Protein 4AE7 (pdb70)

Structure (mmCIF, N/CA/C/O backbone):
data_4AE7
#
_entry.id   4AE7
#
_cell.length_a   45.389
_cell.length_b   88.634
_cell.length_c   105.323
_cell.angle_alpha   90.00
_cell.angle_beta   90.00
_cell.angle_gamma   90.00
#
_symmetry.space_group_name_H-M   'C 2 2 21'
#
loop_
_entity.id
_entity.type
_entity.pdbx_description
1 polymer 'THIOESTERASE SUPERFAMILY MEMBER 5'
2 water water
#
loop_
_atom_site.group_PDB
_atom_site.id
_atom_site.type_symbol
_atom_site.label_atom_id
_atom_site.label_alt_id
_atom_site.label_comp_id
_atom_site.label_asym_id
_atom_site.label_entity_id
_atom_site.label_seq_id
_atom_site.pdbx_PDB_ins_code
_atom_site.Cartn_x
_atom_site.Cartn_y
_atom_site.Cartn_z
_atom_site.occupancy
_atom_site.B_iso_or_equiv
_atom_site.auth_seq_id
_atom_site.auth_comp_id
_atom_site.auth_asym_id
_atom_site.auth_atom_id
_atom_site.pdbx_PDB_model_num
ATOM 1 N N . LEU A 1 25 ? -19.914 -7.260 17.949 1.00 43.51 52 LEU A N 1
ATOM 2 C CA . LEU A 1 25 ? -21.158 -7.958 17.650 1.00 42.81 52 LEU A CA 1
ATOM 3 C C . LEU A 1 25 ? -20.950 -8.978 16.533 1.00 38.46 52 LEU A C 1
ATOM 4 O O . LEU A 1 25 ? -20.427 -10.066 16.771 1.00 40.34 52 LEU A O 1
ATOM 9 N N . LYS A 1 26 ? -21.357 -8.631 15.317 1.00 32.99 53 LYS A N 1
ATOM 10 C CA . LYS A 1 26 ? -21.206 -9.551 14.194 1.00 30.02 53 LYS A CA 1
ATOM 11 C C . LYS A 1 26 ? -19.738 -9.762 13.850 1.00 25.15 53 LYS A C 1
ATOM 12 O O . LYS A 1 26 ? -18.981 -8.802 13.680 1.00 25.15 53 LYS A O 1
ATOM 18 N N . ASP A 1 27 ? -19.343 -11.027 13.754 1.00 23.12 54 ASP A N 1
ATOM 19 C CA . ASP A 1 27 ? -18.002 -11.386 13.324 1.00 21.31 54 ASP A CA 1
ATOM 20 C C . ASP A 1 27 ? -18.052 -11.638 11.827 1.00 19.19 54 ASP A C 1
ATOM 21 O O . ASP A 1 27 ? -18.620 -12.637 11.374 1.00 20.88 54 ASP A O 1
ATOM 26 N N . TYR A 1 28 ? -17.473 -10.729 11.053 1.00 18.29 55 TYR A N 1
ATOM 27 C CA . TYR A 1 28 ? -17.487 -10.865 9.600 1.00 17.51 55 TYR A CA 1
ATOM 28 C C . TYR A 1 28 ? -16.481 -11.884 9.091 1.00 15.76 55 TYR A C 1
ATOM 29 O O . TYR A 1 28 ? -16.512 -12.251 7.913 1.00 17.62 55 TYR A O 1
ATOM 38 N N . ALA A 1 29 ? -15.580 -12.324 9.965 1.00 15.87 56 ALA A N 1
ATOM 39 C CA . ALA A 1 29 ? -14.555 -13.292 9.580 1.00 15.09 56 ALA A CA 1
ATOM 40 C C . ALA A 1 29 ? -15.050 -14.713 9.818 1.00 16.57 56 ALA A C 1
ATOM 41 O O . ALA A 1 29 ? -14.396 -15.510 10.491 1.00 18.26 56 ALA A O 1
ATOM 43 N N . LEU A 1 30 ? -16.232 -14.995 9.281 1.00 16.49 57 LEU A N 1
ATOM 44 C CA . LEU A 1 30 ? -16.852 -16.315 9.333 1.00 17.12 57 LEU A CA 1
ATOM 45 C C . LEU A 1 30 ? -17.369 -16.607 7.941 1.00 16.88 57 LEU A C 1
ATOM 46 O O . LEU A 1 30 ? -17.656 -15.683 7.182 1.00 17.40 57 LEU A O 1
ATOM 51 N N . PRO A 1 31 ? -17.498 -17.892 7.592 1.00 17.59 58 PRO A N 1
ATOM 52 C CA . PRO A 1 31 ? -17.919 -18.210 6.228 1.00 17.74 58 PRO A CA 1
ATOM 53 C C . PRO A 1 31 ? -19.265 -17.607 5.884 1.00 17.64 58 PRO A C 1
ATOM 54 O O . PRO A 1 31 ? -20.117 -17.425 6.754 1.00 18.07 58 PRO A O 1
ATOM 58 N N . ASN A 1 32 ? -19.438 -17.289 4.607 1.00 16.15 59 ASN A N 1
ATOM 59 C CA . ASN A 1 32 ? -20.747 -17.007 4.058 1.00 17.12 59 ASN A CA 1
ATOM 60 C C . ASN A 1 32 ? -20.797 -17.602 2.660 1.00 16.46 59 ASN A C 1
ATOM 61 O O . ASN A 1 32 ? -19.804 -18.173 2.196 1.00 16.65 59 ASN A O 1
ATOM 66 N N . ALA A 1 33 ? -21.943 -17.488 2.000 1.00 18.26 60 ALA A N 1
ATOM 67 C CA . ALA A 1 33 ? -22.154 -18.144 0.709 1.00 18.51 60 ALA A CA 1
ATOM 68 C C . ALA A 1 33 ? -21.178 -17.686 -0.376 1.00 18.67 60 ALA A C 1
ATOM 69 O O . ALA A 1 33 ? -21.019 -18.361 -1.393 1.00 21.74 60 ALA A O 1
ATOM 71 N N . SER A 1 34 ? -20.527 -16.543 -0.174 1.00 17.42 61 SER A N 1
ATOM 72 C CA . SER A 1 34 ? -19.662 -16.009 -1.221 1.00 17.30 61 SER A CA 1
ATOM 73 C C . SER A 1 34 ? -18.278 -16.646 -1.261 1.00 17.41 61 SER A C 1
ATOM 74 O O . SER A 1 34 ?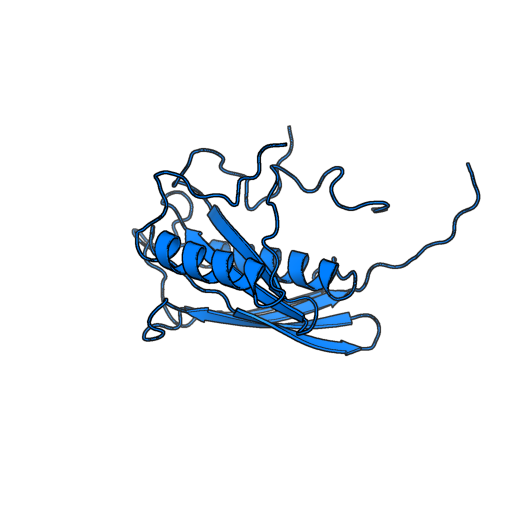 -17.572 -16.508 -2.254 1.00 18.35 61 SER A O 1
ATOM 77 N N . TRP A 1 35 ? -17.875 -17.326 -0.188 1.00 16.89 62 TRP A N 1
ATOM 78 C CA . TRP A 1 35 ? -16.520 -17.859 -0.131 1.00 17.27 62 TRP A CA 1
ATOM 79 C C . TRP A 1 35 ? -16.324 -18.969 -1.162 1.00 17.75 62 TRP A C 1
ATOM 80 O O . TRP A 1 35 ? -17.140 -19.891 -1.244 1.00 18.22 62 TRP A O 1
ATOM 91 N N . CYS A 1 36 ? -15.249 -18.876 -1.943 1.00 18.20 63 CYS A N 1
ATOM 92 C CA . CYS A 1 36 ? -14.916 -19.916 -2.920 1.00 20.07 63 CYS A CA 1
ATOM 93 C C . CYS A 1 36 ? -14.531 -21.222 -2.230 1.00 20.35 63 CYS A C 1
ATOM 94 O O . CYS A 1 36 ? -14.242 -21.239 -1.042 1.00 19.90 63 CYS A O 1
ATOM 97 N N A SER A 1 37 ? -14.532 -22.310 -2.992 0.50 21.82 64 SER A N 1
ATOM 98 N N B SER A 1 37 ? -14.528 -22.319 -2.981 0.50 20.99 64 SER A N 1
ATOM 99 C CA A SER A 1 37 ? -14.247 -23.631 -2.444 0.50 23.82 64 SER A CA 1
ATOM 100 C CA B SER A 1 37 ? -14.259 -23.628 -2.394 0.50 22.20 64 SER A CA 1
ATOM 101 C C A SER A 1 37 ? -12.893 -23.692 -1.746 0.50 23.62 64 SER A C 1
ATOM 102 C C B SER A 1 37 ? -12.877 -23.726 -1.751 0.50 22.61 64 SER A C 1
ATOM 103 O O A SER A 1 37 ? -12.773 -24.246 -0.655 0.50 24.91 64 SER A O 1
ATOM 104 O O B SER A 1 37 ? -12.720 -24.345 -0.700 0.50 23.53 64 SER A O 1
ATOM 109 N N . ASP A 1 38 ? -11.871 -23.126 -2.377 1.00 22.59 65 ASP A N 1
ATOM 110 C CA . ASP A 1 38 ? -10.531 -23.168 -1.806 1.00 25.33 65 ASP A CA 1
ATOM 111 C C . ASP A 1 38 ? -10.463 -22.401 -0.490 1.00 22.94 65 ASP A C 1
ATOM 112 O O . ASP A 1 38 ? -9.824 -22.844 0.463 1.00 22.42 65 ASP A O 1
ATOM 117 N N . MET A 1 39 ? -11.127 -21.253 -0.432 1.00 20.26 66 MET A N 1
ATOM 118 C CA . MET A 1 39 ? -11.136 -20.488 0.802 1.00 18.51 66 MET A CA 1
ATOM 119 C C . MET A 1 39 ? -11.808 -21.266 1.930 1.00 19.03 66 MET A C 1
ATOM 120 O O . MET A 1 39 ? -11.314 -21.291 3.059 1.00 19.00 66 MET A O 1
ATOM 125 N N . LEU A 1 40 ? -12.937 -21.897 1.630 1.00 19.34 67 LEU A N 1
ATOM 126 C CA . LEU A 1 40 ? -13.631 -22.673 2.652 1.00 20.33 67 LEU A CA 1
ATOM 127 C C . LEU A 1 40 ? -12.768 -23.837 3.120 1.00 22.11 67 LEU A C 1
ATOM 128 O O . LEU A 1 40 ? -12.696 -24.126 4.310 1.00 23.84 67 LEU A O 1
ATOM 133 N N . SER A 1 41 ? -12.116 -24.506 2.174 1.00 23.09 68 SER A N 1
ATOM 134 C CA . SER A 1 41 ? -11.299 -25.661 2.507 1.00 24.21 68 SER A CA 1
ATOM 135 C C . SER A 1 41 ? -10.149 -25.251 3.420 1.00 24.38 68 SER A C 1
ATOM 136 O O . SER A 1 41 ? -9.884 -25.887 4.440 1.00 25.76 68 SER A O 1
ATOM 139 N N . LEU A 1 42 ? -9.470 -24.169 3.066 1.00 22.65 69 LEU A N 1
ATOM 140 C CA . LEU A 1 42 ? -8.335 -23.741 3.863 1.00 23.93 69 LEU A CA 1
ATOM 141 C C . LEU A 1 42 ? -8.786 -23.212 5.222 1.00 22.40 69 LEU A C 1
ATOM 142 O O . LEU A 1 42 ? -8.103 -23.414 6.230 1.00 24.82 69 LEU A O 1
ATOM 147 N N . TYR A 1 43 ? -9.939 -22.549 5.251 1.00 21.54 70 TYR A N 1
ATOM 148 C CA . TYR A 1 43 ? -10.534 -22.114 6.511 1.00 19.83 70 TYR A CA 1
ATOM 149 C C . TYR A 1 43 ? -10.732 -23.285 7.471 1.00 22.11 70 TYR A C 1
ATOM 150 O O . TYR A 1 43 ? -10.392 -23.201 8.651 1.00 24.23 70 TYR A O 1
ATOM 159 N N . GLN A 1 44 ? -11.302 -24.372 6.963 1.00 22.67 71 GLN A N 1
ATOM 160 C CA . GLN A 1 44 ? -11.535 -25.556 7.787 1.00 24.58 71 GLN A CA 1
ATOM 161 C C . GLN A 1 44 ? -10.217 -26.114 8.318 1.00 24.00 71 GLN A C 1
ATOM 162 O O . GLN A 1 44 ? -10.138 -26.571 9.464 1.00 25.63 71 GLN A O 1
ATOM 168 N N . GLU A 1 45 ? -9.181 -26.077 7.485 1.00 23.58 72 GLU A N 1
ATOM 169 C CA . GLU A 1 45 ? -7.871 -26.567 7.894 1.00 25.87 72 GLU A CA 1
ATOM 170 C C . GLU A 1 45 ? -7.327 -25.723 9.041 1.00 25.47 72 GLU A C 1
ATOM 171 O O . GLU A 1 45 ? -6.779 -26.251 10.008 1.00 26.43 72 GLU A O 1
ATOM 177 N N . PHE A 1 46 ? -7.483 -24.407 8.940 1.00 23.42 73 PHE A N 1
ATOM 178 C CA . PHE A 1 46 ? -7.023 -23.540 10.019 1.00 23.32 73 PHE A CA 1
ATOM 179 C C . PHE A 1 46 ? -7.888 -23.629 11.275 1.00 24.28 73 PHE A C 1
ATOM 180 O O . PHE A 1 46 ? -7.377 -23.516 12.388 1.00 24.77 73 PHE A O 1
ATOM 188 N N . LEU A 1 47 ? -9.186 -23.856 11.105 1.00 24.69 74 LEU A N 1
ATOM 189 C CA . LEU A 1 47 ? -10.046 -24.088 12.261 1.00 27.57 74 LEU A CA 1
ATOM 190 C C . LEU A 1 47 ? -9.513 -25.262 13.066 1.00 29.35 74 LEU A C 1
ATOM 191 O O . LEU A 1 47 ? -9.472 -25.219 14.298 1.00 29.09 74 LEU A O 1
ATOM 196 N N . GLU A 1 48 ? -9.114 -26.316 12.362 1.00 30.03 75 GLU A N 1
ATOM 197 C CA . GLU A 1 48 ? -8.561 -27.500 13.014 1.00 32.49 75 GLU A CA 1
ATOM 198 C C . GLU A 1 48 ? -7.281 -27.150 13.760 1.00 31.49 75 GLU A C 1
ATOM 199 O O . GLU A 1 48 ? -7.021 -27.672 14.847 1.00 31.74 75 GLU A O 1
ATOM 205 N N . LYS A 1 49 ? -6.486 -26.260 13.174 1.00 30.55 76 LYS A N 1
ATOM 206 C CA . LYS A 1 49 ? -5.246 -25.819 13.799 1.00 30.81 76 LYS A CA 1
ATOM 207 C C . LYS A 1 49 ? -5.510 -25.060 15.091 1.00 31.90 76 LYS A C 1
ATOM 208 O O . LYS A 1 49 ? -4.658 -25.021 15.978 1.00 33.48 76 LYS A O 1
ATOM 214 N N . THR A 1 50 ? -6.679 -24.434 15.193 1.00 31.54 77 THR A N 1
ATOM 215 C CA . THR A 1 50 ? -7.025 -23.731 16.425 1.00 32.26 77 THR A CA 1
ATOM 216 C C . THR A 1 50 ? -7.371 -24.722 17.527 1.00 35.47 77 THR A C 1
ATOM 217 O O . THR A 1 50 ? -7.373 -24.369 18.704 1.00 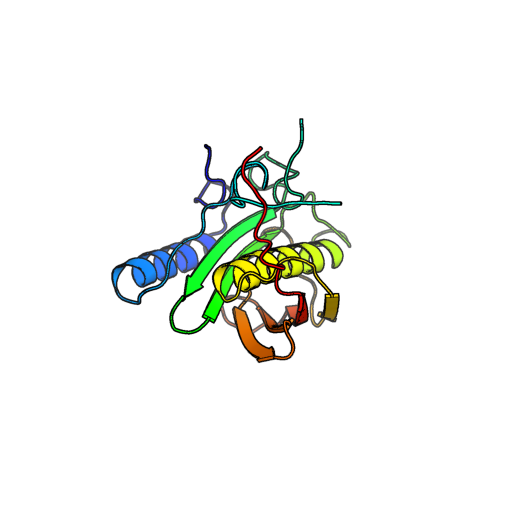35.89 77 THR A O 1
ATOM 221 N N . LYS A 1 51 ? -7.661 -25.961 17.135 1.00 37.00 78 LYS A N 1
ATOM 222 C CA . LYS A 1 51 ? -7.996 -27.012 18.092 1.00 41.26 78 LYS A CA 1
ATOM 223 C C . LYS A 1 51 ? -6.756 -27.670 18.677 1.00 43.42 78 LYS A C 1
ATOM 224 O O . LYS A 1 51 ? -6.721 -27.984 19.865 1.00 45.60 78 LYS A O 1
ATOM 230 N N . SER A 1 52 ? -5.739 -27.892 17.850 1.00 43.46 79 SER A N 1
ATOM 231 C CA . SER A 1 52 ? -4.618 -28.726 18.278 1.00 45.24 79 SER A CA 1
ATOM 232 C C . SER A 1 52 ? -3.224 -28.147 18.035 1.00 45.08 79 SER A C 1
ATOM 233 O O . SER A 1 52 ? -2.226 -28.839 18.238 1.00 45.95 79 SER A O 1
ATOM 236 N N . SER A 1 53 ? -3.147 -26.888 17.616 1.00 43.23 80 SER A N 1
ATOM 237 C CA . SER A 1 53 ? -1.859 -26.305 17.245 1.00 43.45 80 SER A CA 1
ATOM 238 C C . SER A 1 53 ? -1.624 -24.888 17.777 1.00 42.05 80 SER A C 1
ATOM 239 O O . SER A 1 53 ? -0.644 -24.242 17.409 1.00 42.59 80 SER A O 1
ATOM 242 N N . GLY A 1 54 ? -2.515 -24.409 18.639 1.00 39.60 81 GLY A N 1
ATOM 243 C CA . GLY A 1 54 ? -2.300 -23.140 19.313 1.00 36.84 81 GLY A CA 1
ATOM 244 C C . GLY A 1 54 ? -2.699 -21.914 18.511 1.00 34.02 81 GLY A C 1
ATOM 245 O O . GLY A 1 54 ? -2.594 -20.786 18.990 1.00 34.73 81 GLY A O 1
ATOM 246 N N . TRP A 1 55 ? -3.153 -22.128 17.284 1.00 30.37 82 TRP A N 1
ATOM 247 C CA . TRP A 1 55 ? -3.617 -21.018 16.465 1.00 26.98 82 TRP A CA 1
ATOM 248 C C . TRP A 1 55 ? -4.921 -20.468 17.025 1.00 25.09 82 TRP A C 1
ATOM 249 O O . TRP A 1 55 ? -5.665 -21.181 17.7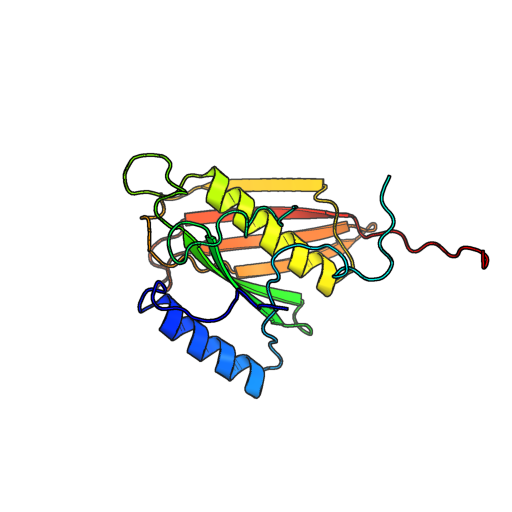06 1.00 26.86 82 TRP A O 1
ATOM 260 N N . ILE A 1 56 ? -5.194 -19.198 16.747 1.00 22.71 83 ILE A N 1
ATOM 261 C CA . ILE A 1 56 ? -6.473 -18.601 17.103 1.00 22.36 83 ILE A CA 1
ATOM 262 C C . ILE A 1 56 ? -7.066 -17.866 15.910 1.00 20.94 83 ILE A C 1
ATOM 263 O O . ILE A 1 56 ? -6.339 -17.250 15.129 1.00 22.17 83 ILE A O 1
ATOM 268 N N . LYS A 1 57 ? -8.383 -17.943 15.765 1.00 19.46 84 LYS A N 1
ATOM 269 C CA . LYS A 1 57 ? -9.072 -17.174 14.731 1.00 18.53 84 LYS A CA 1
ATOM 270 C C . LYS A 1 57 ? -9.396 -15.795 15.275 1.00 20.04 84 LYS A C 1
ATOM 271 O O . LYS A 1 57 ? -9.991 -15.665 16.342 1.00 22.85 84 LYS A O 1
ATOM 277 N N . LEU A 1 58 ? -9.003 -14.755 14.551 1.00 18.28 85 LEU A N 1
ATOM 278 C CA . LEU A 1 58 ? -9.348 -13.417 14.986 1.00 17.34 85 LEU A CA 1
ATOM 279 C C . LEU A 1 58 ? -10.761 -13.097 14.549 1.00 16.95 85 LEU A C 1
ATOM 280 O O . LEU A 1 58 ? -11.159 -13.431 13.437 1.00 17.46 85 LEU A O 1
ATOM 285 N N . PRO A 1 59 ? -11.523 -12.420 15.414 1.00 19.13 86 PRO A N 1
ATOM 286 C CA . PRO A 1 59 ? -12.815 -11.891 14.979 1.00 20.46 86 PRO A CA 1
ATOM 287 C C . PRO A 1 59 ? -12.573 -10.679 14.097 1.00 19.83 86 PRO A C 1
ATOM 288 O O . PRO A 1 59 ? -11.507 -10.067 14.169 1.00 21.54 86 PRO A O 1
ATOM 292 N N . SER A 1 60 ? -13.542 -10.343 13.259 1.00 17.65 87 SER A N 1
ATOM 293 C CA . SER A 1 60 ? -13.448 -9.119 12.481 1.00 17.18 87 SER A CA 1
ATOM 294 C C . SER A 1 60 ? -14.752 -8.361 12.617 1.00 18.36 87 SER A C 1
ATOM 295 O O . SER A 1 60 ? -15.766 -8.738 12.032 1.00 19.19 87 SER A O 1
ATOM 298 N N . PHE A 1 61 ? -14.727 -7.293 13.408 1.00 20.02 88 PHE A N 1
ATOM 299 C CA . PHE A 1 61 ? -15.930 -6.515 13.646 1.00 20.91 88 PHE A CA 1
ATOM 300 C C . PHE A 1 61 ? -16.058 -5.359 12.657 1.00 19.88 88 PHE A C 1
ATOM 301 O O . PHE A 1 61 ? -15.126 -5.067 11.897 1.00 19.58 88 PHE A O 1
ATOM 309 N N . LYS A 1 62 ? -17.218 -4.716 12.656 1.00 21.02 89 LYS A N 1
ATOM 310 C CA . LYS A 1 62 ? -17.502 -3.672 11.675 1.00 22.93 89 LYS A CA 1
ATOM 311 C C . LYS A 1 62 ? -16.579 -2.467 11.807 1.00 22.63 89 LYS A C 1
ATOM 312 O O . LYS A 1 62 ? -16.417 -1.714 10.854 1.00 21.06 89 LYS A O 1
ATOM 318 N N . SER A 1 63 ? -15.982 -2.279 12.982 1.00 23.46 90 SER A N 1
ATOM 319 C CA . SER A 1 63 ? -14.965 -1.236 13.142 1.00 26.43 90 SER A CA 1
ATOM 320 C C . SER A 1 63 ? -14.027 -1.543 14.309 1.00 27.09 90 SER A C 1
ATOM 321 O O . SER A 1 63 ? -14.297 -2.446 15.098 1.00 28.08 90 SER A O 1
ATOM 324 N N . ASN A 1 64 ? -12.926 -0.798 14.407 1.00 25.92 91 ASN A N 1
ATOM 325 C CA . ASN A 1 64 ? -11.990 -0.954 15.522 1.00 27.61 91 ASN A CA 1
ATOM 326 C C . ASN A 1 64 ? -12.497 -0.336 16.825 1.00 31.95 91 ASN A C 1
ATOM 327 O O . ASN A 1 64 ? -11.934 -0.585 17.889 1.00 33.57 91 ASN A O 1
ATOM 332 N N . ARG A 1 65 ? -13.544 0.478 16.739 1.00 35.57 92 ARG A N 1
ATOM 333 C CA . ARG A 1 65 ? -14.032 1.206 17.907 1.00 41.64 92 ARG A CA 1
ATOM 334 C C . ARG A 1 65 ? -14.391 0.253 19.040 1.00 45.37 92 ARG A C 1
ATOM 335 O O . ARG A 1 65 ? -15.051 -0.766 18.824 1.00 46.26 92 ARG A O 1
ATOM 343 N N . ASP A 1 66 ? -13.940 0.590 20.245 1.00 47.61 93 ASP A N 1
ATOM 344 C CA . ASP A 1 66 ? -14.177 -0.229 21.429 1.00 50.47 93 ASP A CA 1
ATOM 345 C C . ASP A 1 66 ? -13.553 -1.617 21.293 1.00 50.99 93 ASP A C 1
ATOM 346 O O . ASP A 1 66 ? -13.918 -2.543 22.018 1.00 51.37 93 ASP A O 1
ATOM 351 N N . HIS A 1 67 ? -12.608 -1.755 20.367 1.00 50.92 94 HIS A N 1
ATOM 352 C CA . HIS A 1 67 ? -11.942 -3.037 20.149 1.00 51.94 94 HIS A CA 1
ATOM 353 C C . HIS A 1 67 ? -10.420 -2.924 20.232 1.00 53.27 94 HIS A C 1
ATOM 354 O O . HIS A 1 67 ? -9.693 -3.786 19.736 1.00 53.50 94 HIS A O 1
ATOM 361 N N . ILE A 1 68 ? -9.954 -1.848 20.858 1.00 54.36 95 ILE A N 1
ATOM 362 C CA . ILE A 1 68 ? -8.547 -1.688 21.204 1.00 55.14 95 ILE A CA 1
ATOM 363 C C . ILE A 1 68 ? -8.480 -1.020 22.574 1.00 56.61 95 ILE A C 1
ATOM 364 O O . ILE A 1 68 ? -8.378 0.204 22.676 1.00 57.64 95 ILE A O 1
ATOM 369 N N . ARG A 1 69 ? -8.548 -1.837 23.622 1.00 56.43 96 ARG A N 1
ATOM 370 C CA . ARG A 1 69 ? -8.687 -1.349 24.995 1.00 55.80 96 ARG A CA 1
ATOM 371 C C . ARG A 1 69 ? -7.611 -0.360 25.440 1.00 53.89 96 ARG A C 1
ATOM 372 O O . ARG A 1 69 ? -6.424 -0.687 25.463 1.00 54.19 96 ARG A O 1
ATOM 380 N N . GLY A 1 70 ? -8.041 0.845 25.805 1.00 51.68 97 GLY A N 1
ATOM 381 C CA . GLY A 1 70 ? -7.156 1.836 26.392 1.00 49.87 97 GLY A CA 1
ATOM 382 C C . GLY A 1 70 ? -6.428 2.710 25.388 1.00 47.82 97 GLY A C 1
ATOM 383 O O . GLY A 1 70 ? -5.465 3.395 25.737 1.00 47.18 97 GLY A O 1
ATOM 384 N N . LEU A 1 71 ? -6.894 2.697 24.143 1.00 45.85 98 LEU A N 1
ATOM 385 C CA . LEU A 1 71 ? -6.230 3.436 23.074 1.00 44.35 98 LEU A CA 1
ATOM 386 C C . LEU A 1 71 ? -6.440 4.945 23.184 1.00 45.87 98 LEU A C 1
ATOM 387 O O . LEU A 1 71 ? -7.573 5.421 23.264 1.00 47.72 98 LEU A O 1
ATOM 392 N N . LYS A 1 72 ? -5.341 5.694 23.181 1.00 45.81 99 LYS A N 1
ATOM 393 C CA . LYS A 1 72 ? -5.410 7.150 23.201 1.00 47.11 99 LYS A CA 1
ATOM 394 C C . LYS A 1 72 ? -4.822 7.739 21.921 1.00 46.21 99 LYS A C 1
ATOM 395 O O . LYS A 1 72 ? -3.654 7.514 21.595 1.00 43.73 99 LYS A O 1
ATOM 401 N N . LEU A 1 73 ? -5.647 8.493 21.199 1.00 47.12 100 LEU A N 1
ATOM 402 C CA . LEU A 1 73 ? -5.265 9.049 19.905 1.00 48.31 100 LEU A CA 1
ATOM 403 C C . LEU A 1 73 ? -5.094 10.566 19.979 1.00 52.11 100 LEU A C 1
ATOM 404 O O . LEU A 1 73 ? -5.605 11.207 20.900 1.00 53.01 100 LEU A O 1
ATOM 409 N N . PRO A 1 74 ? -4.366 11.143 19.009 1.00 54.46 101 PRO A N 1
ATOM 410 C CA . PRO A 1 74 ? -4.126 12.590 18.975 1.00 55.86 101 PRO A CA 1
ATOM 411 C C . PRO A 1 74 ? -5.425 13.377 18.841 1.00 56.88 101 PRO A C 1
ATOM 412 O O . PRO A 1 74 ? -5.656 13.963 17.784 1.00 58.18 101 PRO A O 1
ATOM 416 N N . ASP A 1 85 ? -22.285 4.333 11.622 1.00 43.60 112 ASP A N 1
ATOM 417 C CA . ASP A 1 85 ? -21.763 5.578 11.072 1.00 41.26 112 ASP A CA 1
ATOM 418 C C . ASP A 1 85 ? -20.363 5.396 10.491 1.00 34.34 112 ASP A C 1
ATOM 419 O O . ASP A 1 85 ? -20.078 5.859 9.388 1.00 37.96 112 ASP A O 1
ATOM 424 N N A CYS A 1 86 ? -19.498 4.720 11.241 0.50 28.56 113 CYS A N 1
ATOM 425 N N B CYS A 1 86 ? -19.490 4.721 11.233 0.50 29.64 113 CYS A N 1
ATOM 426 C CA A CYS A 1 86 ? -18.128 4.484 10.803 0.50 25.35 113 CYS A CA 1
ATOM 427 C CA B CYS A 1 86 ? -18.121 4.508 10.776 0.50 27.11 113 CYS A CA 1
ATOM 428 C C A CYS A 1 86 ? -17.876 2.999 10.613 0.50 21.81 113 CYS A C 1
ATOM 429 C C B CYS A 1 86 ? -17.780 3.027 10.696 0.50 22.88 113 CYS A C 1
ATOM 430 O O A CYS A 1 86 ? -18.515 2.166 11.256 0.50 23.12 113 CYS A O 1
ATOM 431 O O B CYS A 1 86 ? -18.262 2.224 11.496 0.50 24.32 113 CYS A O 1
ATOM 436 N N . ARG A 1 87 ? -16.936 2.679 9.731 1.00 18.09 114 ARG A N 1
ATOM 437 C CA . ARG A 1 87 ? -16.527 1.297 9.516 1.00 17.51 114 ARG A CA 1
ATOM 438 C C . ARG A 1 87 ? -15.022 1.217 9.358 1.00 14.80 114 ARG A C 1
ATOM 439 O O . ARG A 1 87 ? -14.401 2.128 8.806 1.00 16.52 114 ARG A O 1
ATOM 447 N N . ILE A 1 88 ? -14.429 0.113 9.812 1.00 14.36 115 ILE A N 1
ATOM 448 C CA . ILE A 1 88 ? -13.040 -0.151 9.486 1.00 14.43 115 ILE A CA 1
ATOM 449 C C . ILE A 1 88 ? -12.956 -0.378 7.980 1.00 13.61 115 ILE A C 1
ATOM 450 O O . ILE A 1 88 ? -13.845 -0.998 7.381 1.00 14.27 115 ILE A O 1
ATOM 455 N N . PHE A 1 89 ? -11.899 0.143 7.371 1.00 13.70 116 PHE A N 1
ATOM 456 C CA . PHE A 1 89 ? -11.779 0.181 5.914 1.00 13.10 116 PHE A CA 1
ATOM 457 C C . PHE A 1 89 ? -12.003 -1.177 5.244 1.00 12.24 116 PHE A C 1
ATOM 458 O O . PHE A 1 89 ? -12.705 -1.275 4.242 1.00 13.03 116 PHE A O 1
ATOM 466 N N . THR A 1 90 ? -11.406 -2.231 5.788 1.00 11.39 117 THR A N 1
ATOM 467 C CA . THR A 1 90 ? -11.520 -3.533 5.147 1.00 11.29 117 THR A CA 1
ATOM 468 C C . THR A 1 90 ? -12.913 -4.151 5.318 1.00 13.31 117 THR A C 1
ATOM 469 O O . THR A 1 90 ? -13.210 -5.194 4.727 1.00 12.39 117 THR A O 1
ATOM 473 N N . ARG A 1 91 ? -13.765 -3.509 6.117 1.00 12.76 118 ARG A N 1
ATOM 474 C CA . ARG A 1 91 ? -15.176 -3.888 6.180 1.00 13.42 118 ARG A CA 1
ATOM 475 C C . ARG A 1 91 ? -16.074 -2.754 5.667 1.00 14.88 118 ARG A C 1
ATOM 476 O O . ARG A 1 91 ? -17.225 -2.637 6.070 1.00 16.80 118 ARG A O 1
ATOM 484 N N . CYS A 1 92 ? -15.553 -1.938 4.752 1.00 14.60 119 CYS A N 1
ATOM 485 C CA . CYS A 1 92 ? -16.328 -0.804 4.240 1.00 14.42 119 CYS A CA 1
ATOM 486 C C . CYS A 1 92 ? -17.531 -1.283 3.436 1.00 15.89 119 CYS A C 1
ATOM 487 O O . CYS A 1 92 ? -18.542 -0.595 3.332 1.00 17.16 119 CYS A O 1
ATOM 490 N N . ILE A 1 93 ? -17.411 -2.477 2.872 1.00 16.73 120 ILE A N 1
ATOM 491 C CA . ILE A 1 93 ? -18.490 -3.095 2.123 1.00 18.59 120 ILE A CA 1
ATOM 492 C C . ILE A 1 93 ? -19.039 -4.240 2.970 1.00 23.91 120 ILE A C 1
ATOM 493 O O . ILE A 1 93 ? -18.293 -5.118 3.387 1.00 28.33 120 ILE A O 1
ATOM 498 N N . GLN A 1 94 ? -20.333 -4.215 3.255 1.00 30.16 121 GLN A N 1
ATOM 499 C CA . GLN A 1 94 ? -20.924 -5.257 4.093 1.00 34.77 121 GLN A CA 1
ATOM 500 C C . GLN A 1 94 ? -21.720 -6.284 3.286 1.00 34.96 121 GLN A C 1
ATOM 501 O O . GLN A 1 94 ? -22.071 -7.351 3.803 1.00 36.96 121 GLN A O 1
ATOM 507 N N . VAL A 1 95 ? -21.984 -5.966 2.019 1.00 32.61 122 VAL A N 1
ATOM 508 C CA . VAL A 1 95 ? -22.676 -6.892 1.126 1.00 30.48 122 VAL A CA 1
ATOM 509 C C . VAL A 1 95 ? -21.760 -8.054 0.777 1.00 28.20 122 VAL A C 1
ATOM 510 O O . VAL A 1 95 ? -20.701 -7.866 0.166 1.00 27.89 122 VAL A O 1
ATOM 514 N N . GLU A 1 96 ? -22.177 -9.258 1.154 1.00 26.13 123 GLU A N 1
ATOM 515 C CA . GLU A 1 96 ? -21.297 -10.405 1.056 1.00 24.27 123 GLU A CA 1
ATOM 516 C C . GLU A 1 96 ? -20.777 -10.590 -0.362 1.00 21.22 123 GLU A C 1
ATOM 517 O O . GLU A 1 96 ? -21.511 -10.446 -1.347 1.00 22.18 123 GLU A O 1
ATOM 523 N N . GLY A 1 97 ? -19.492 -10.897 -0.448 1.00 17.15 124 GLY A N 1
ATOM 524 C CA . GLY A 1 97 ? -18.880 -11.274 -1.698 1.00 17.38 124 GLY A CA 1
ATOM 525 C C . GLY A 1 97 ? -18.382 -10.121 -2.537 1.00 16.01 124 GLY A C 1
ATOM 526 O O . GLY A 1 97 ? -17.554 -10.323 -3.406 1.00 20.61 124 GLY A O 1
ATOM 527 N N . GLN A 1 98 ? -18.881 -8.911 -2.298 1.00 16.29 125 GLN A N 1
ATOM 528 C CA . GLN A 1 98 ? -18.534 -7.797 -3.182 1.00 17.30 125 GLN A CA 1
ATOM 529 C C . GLN A 1 98 ? -17.280 -7.035 -2.760 1.00 15.11 125 GLN A C 1
ATOM 530 O O . GLN A 1 98 ? -16.601 -6.440 -3.601 1.00 16.18 125 GLN A O 1
ATOM 536 N N . GLY A 1 99 ? -16.969 -7.057 -1.467 1.00 15.17 126 GLY A N 1
ATOM 537 C CA . GLY A 1 99 ? -15.837 -6.307 -0.954 1.00 13.41 126 GLY A CA 1
ATOM 538 C C . GLY A 1 99 ? -14.717 -7.218 -0.505 1.00 12.05 126 GLY A C 1
ATOM 539 O O . GLY A 1 99 ? -14.361 -8.168 -1.218 1.00 14.81 126 GLY A O 1
ATOM 540 N N . PHE A 1 100 ? -14.145 -6.919 0.662 1.00 12.14 127 PHE A N 1
ATOM 541 C CA . PHE A 1 100 ? -13.104 -7.766 1.236 1.00 11.80 127 PHE A CA 1
ATOM 542 C C . PHE A 1 100 ? -13.765 -8.934 1.950 1.00 12.55 127 PHE A C 1
ATOM 543 O O . PHE A 1 100 ? -14.493 -8.734 2.921 1.00 17.86 127 PHE A O 1
ATOM 551 N N . GLU A 1 101 ? -13.526 -10.153 1.480 1.00 11.66 128 GLU A N 1
ATOM 552 C CA . GLU A 1 101 ? -13.896 -11.320 2.271 1.00 11.55 128 GLU A CA 1
ATOM 553 C C . GLU A 1 101 ? -12.599 -11.852 2.845 1.00 12.78 128 GLU A C 1
ATOM 554 O O . GLU A 1 101 ? -11.649 -12.079 2.114 1.00 12.67 128 GLU A O 1
ATOM 560 N N . TYR A 1 102 ? -12.529 -12.001 4.162 1.00 11.56 129 TYR A N 1
ATOM 561 C CA . TYR A 1 102 ? -11.283 -12.437 4.761 1.00 11.14 129 TYR A CA 1
ATOM 562 C C . TYR A 1 102 ? -11.454 -12.924 6.170 1.00 11.23 129 TYR A C 1
ATOM 563 O O . TYR A 1 102 ? -12.446 -12.622 6.834 1.00 12.44 129 TYR A O 1
ATOM 572 N N . VAL A 1 103 ? -10.457 -13.684 6.606 1.00 12.38 130 VAL A N 1
ATOM 573 C CA . VAL A 1 103 ? -10.332 -14.121 7.988 1.00 12.32 130 VAL A CA 1
ATOM 574 C C . VAL A 1 103 ? -8.841 -14.238 8.290 1.00 14.41 130 VAL A C 1
ATOM 575 O O . VAL A 1 103 ? -8.056 -14.668 7.438 1.00 13.83 130 VAL A O 1
ATOM 579 N N . ILE A 1 104 ? -8.445 -13.815 9.488 1.00 13.53 131 ILE A N 1
ATOM 580 C CA . ILE A 1 104 ? -7.053 -13.892 9.902 1.00 14.01 131 ILE A CA 1
ATOM 581 C C . ILE A 1 104 ? -6.897 -14.896 11.036 1.00 14.39 131 ILE A C 1
ATOM 582 O O . ILE A 1 104 ? -7.658 -14.859 12.003 1.00 15.97 131 ILE A O 1
ATOM 587 N N . PHE A 1 105 ? -5.925 -15.797 10.904 1.00 14.93 132 PHE A N 1
ATOM 588 C CA . PHE A 1 105 ? -5.553 -16.696 11.999 1.00 16.09 132 PHE A CA 1
ATOM 589 C C . PHE A 1 105 ? -4.187 -16.279 12.531 1.00 16.92 132 PHE A C 1
ATOM 590 O O . PHE A 1 105 ? -3.312 -15.885 11.761 1.00 17.33 132 PHE A O 1
ATOM 598 N N . PHE A 1 106 ? -4.016 -16.344 13.848 1.00 18.12 133 PHE A N 1
ATOM 599 C CA . PHE A 1 106 ? -2.791 -15.890 14.501 1.00 18.87 133 PHE A CA 1
ATOM 600 C C . PHE A 1 106 ? -2.197 -17.011 15.354 1.00 19.83 133 PHE A C 1
ATOM 601 O O . PHE A 1 106 ? -2.927 -17.740 16.022 1.00 21.30 133 PHE A O 1
ATOM 609 N N . GLN A 1 107 ? -0.877 -17.149 15.317 1.00 19.92 134 GLN A N 1
ATOM 610 C CA . GLN A 1 107 ? -0.182 -18.126 16.146 1.00 22.01 134 GLN A CA 1
ATOM 611 C C . GLN A 1 107 ? 0.664 -17.358 17.156 1.00 23.77 134 GLN A C 1
ATOM 612 O O . GLN A 1 107 ? 1.713 -16.816 16.806 1.00 24.37 134 GLN A O 1
ATOM 618 N N . PRO A 1 108 ? 0.195 -17.284 18.411 1.00 26.18 135 PRO A N 1
ATOM 619 C CA . PRO A 1 108 ? 0.833 -16.443 19.432 1.00 27.21 135 PRO A CA 1
ATOM 620 C C . PRO A 1 108 ? 2.273 -16.842 19.757 1.00 29.14 135 PRO A C 1
ATOM 621 O O . PRO A 1 108 ? 3.119 -15.968 19.965 1.00 30.35 135 PRO A O 1
ATOM 625 N N . THR A 1 109 ? 2.553 -18.139 19.804 1.00 29.12 136 THR A N 1
ATOM 626 C CA . THR A 1 109 ? 3.893 -18.587 20.161 1.00 30.45 136 THR A CA 1
ATOM 627 C C . THR A 1 109 ? 4.906 -18.244 19.075 1.00 31.16 136 THR A C 1
ATOM 628 O O . THR A 1 109 ? 6.035 -17.854 19.365 1.00 33.73 136 THR A O 1
ATOM 632 N N . GLN A 1 110 ? 4.490 -18.377 17.820 1.00 29.09 137 GLN A N 1
ATOM 633 C CA . GLN A 1 110 ? 5.398 -18.184 16.696 1.00 29.42 137 GLN A CA 1
ATOM 634 C C . GLN A 1 110 ? 5.390 -16.746 16.181 1.00 27.68 137 GLN A C 1
ATOM 635 O O . GLN A 1 110 ? 6.238 -16.376 15.370 1.00 28.12 137 GLN A O 1
ATOM 641 N N . LYS A 1 111 ? 4.437 -15.944 16.659 1.00 25.25 138 LYS A N 1
ATOM 642 C CA . LYS A 1 111 ? 4.229 -14.583 16.150 1.00 25.03 138 LYS A CA 1
ATOM 643 C C . LYS A 1 111 ? 4.121 -14.570 14.626 1.00 23.09 138 LYS A C 1
ATOM 644 O O . LYS A 1 111 ? 4.839 -13.840 13.928 1.00 22.66 138 LYS A O 1
ATOM 650 N N . LYS A 1 112 ? 3.209 -15.396 14.127 1.00 21.06 139 LYS A N 1
ATOM 651 C CA . LYS A 1 112 ? 2.911 -15.477 12.703 1.00 20.50 139 LYS A CA 1
ATOM 652 C C . LYS A 1 112 ? 1.410 -15.412 12.521 1.00 18.87 139 LYS A C 1
ATOM 653 O O . LYS A 1 112 ? 0.653 -15.719 13.441 1.00 19.39 139 LYS A O 1
ATOM 659 N N . SER A 1 113 ? 0.974 -15.022 11.329 1.00 17.01 140 SER A N 1
ATOM 660 C CA . SER A 1 113 ? -0.441 -15.073 11.015 1.00 15.16 140 SER A CA 1
ATOM 661 C C . SER A 1 113 ? -0.644 -15.507 9.574 1.00 15.16 140 SER A C 1
ATOM 662 O O . SER A 1 113 ? 0.278 -15.466 8.757 1.00 15.94 140 SER A O 1
ATOM 665 N N . VAL A 1 114 ? -1.861 -15.932 9.273 1.00 14.79 141 VAL A N 1
ATOM 666 C CA . VAL A 1 114 ? -2.244 -16.226 7.905 1.00 14.77 141 VAL A CA 1
ATOM 667 C C . VAL A 1 114 ? -3.576 -15.552 7.647 1.00 15.74 141 VAL A C 1
ATOM 668 O O . VAL A 1 114 ? -4.530 -15.736 8.403 1.00 16.80 141 VAL A O 1
ATOM 672 N N . CYS A 1 115 ? -3.636 -14.742 6.595 1.00 14.28 142 CYS A N 1
ATOM 673 C CA . CYS A 1 115 ? -4.893 -14.147 6.188 1.00 13.86 142 CYS A CA 1
ATOM 674 C C . CYS A 1 115 ? -5.391 -14.856 4.939 1.00 14.15 142 CYS A C 1
ATOM 675 O O . CYS A 1 115 ? -4.652 -15.008 3.960 1.00 14.55 142 CYS A O 1
ATOM 678 N N . LEU A 1 116 ? -6.637 -15.311 4.989 1.00 13.00 143 LEU A N 1
ATOM 679 C CA . LEU A 1 116 ? -7.297 -15.848 3.814 1.00 12.94 143 LEU A CA 1
ATOM 680 C C . LEU A 1 116 ? -8.139 -14.707 3.256 1.00 13.07 143 LEU A C 1
ATOM 681 O O . LEU A 1 116 ? -9.040 -14.226 3.935 1.00 12.84 143 LEU A O 1
ATOM 686 N N . PHE A 1 117 ? -7.844 -14.295 2.024 1.00 12.41 144 PHE A N 1
ATOM 687 C CA . PHE A 1 117 ? -8.390 -13.066 1.440 1.00 12.62 144 PHE A CA 1
ATOM 688 C C . PHE A 1 117 ? -8.989 -13.386 0.075 1.00 13.16 144 PHE A C 1
ATOM 689 O O . PHE A 1 117 ? -8.328 -13.975 -0.770 1.00 13.39 144 PHE A O 1
ATOM 697 N N . GLN A 1 118 ? -10.249 -13.013 -0.131 1.00 12.72 145 GLN A N 1
ATOM 698 C CA . GLN A 1 118 ? -10.902 -13.184 -1.420 1.00 11.22 145 GLN A CA 1
ATOM 699 C C . GLN A 1 118 ? -11.483 -11.835 -1.835 1.00 12.14 145 GLN A C 1
ATOM 700 O O . GLN A 1 118 ? -12.512 -11.412 -1.313 1.00 13.48 145 GLN A O 1
ATOM 706 N N . PRO A 1 119 ? -10.816 -11.146 -2.767 1.00 12.58 146 PRO A N 1
ATOM 707 C CA . PRO A 1 119 ? -11.309 -9.821 -3.168 1.00 12.80 146 PRO A CA 1
ATOM 708 C C . PRO A 1 119 ? -12.506 -9.931 -4.098 1.00 12.37 146 PRO A C 1
ATOM 709 O O . PRO A 1 119 ? -12.451 -10.686 -5.069 1.00 15.47 146 PRO A O 1
ATOM 713 N N . GLY A 1 120 ? -13.565 -9.176 -3.813 1.00 12.50 147 GLY A N 1
ATOM 714 C CA . GLY A 1 120 ? -14.769 -9.214 -4.622 1.00 13.49 147 GLY A CA 1
ATOM 715 C C . GLY A 1 120 ? -14.805 -8.183 -5.743 1.00 13.94 147 GLY A C 1
ATOM 716 O O . GLY A 1 120 ? -13.861 -7.424 -5.951 1.00 13.09 147 GLY A O 1
ATOM 717 N N . SER A 1 121 ? -15.914 -8.154 -6.474 1.00 15.18 148 SER A N 1
ATOM 718 C CA . SER A 1 121 ? -15.961 -7.375 -7.704 1.00 16.58 148 SER A CA 1
ATOM 719 C C . SER A 1 121 ? -16.015 -5.858 -7.501 1.00 15.15 148 SER A C 1
ATOM 720 O O . SER A 1 121 ? -15.898 -5.125 -8.470 1.00 16.06 148 SER A O 1
ATOM 723 N N . TYR A 1 122 ? -16.200 -5.388 -6.266 1.00 13.44 149 TYR A N 1
ATOM 724 C CA . TYR A 1 122 ? -16.089 -3.942 -6.013 1.00 14.33 149 TYR A CA 1
ATOM 725 C C . TYR A 1 122 ? -14.656 -3.523 -5.718 1.00 13.23 149 TYR A C 1
ATOM 726 O O . TYR A 1 122 ? -14.396 -2.346 -5.460 1.00 15.12 149 TYR A O 1
ATOM 735 N N . LEU A 1 123 ? -13.728 -4.479 -5.743 1.00 11.92 150 LEU A N 1
ATOM 736 C CA . LEU A 1 123 ? -12.331 -4.171 -5.476 1.00 11.43 150 LEU A CA 1
ATOM 737 C C . LEU A 1 123 ? -11.480 -4.207 -6.737 1.00 11.77 150 LEU A C 1
ATOM 738 O O . LEU A 1 123 ? -10.285 -4.441 -6.670 1.00 13.29 150 LEU A O 1
ATOM 743 N N . GLU A 1 124 ? -12.083 -3.947 -7.891 1.00 13.30 151 GLU A N 1
ATOM 744 C CA . GLU A 1 124 ? -11.373 -4.199 -9.141 1.00 14.98 151 GLU A CA 1
ATOM 745 C C . GLU A 1 124 ? -10.362 -3.117 -9.503 1.00 14.02 151 GLU A C 1
ATOM 746 O O . GLU A 1 124 ? -10.481 -1.952 -9.091 1.00 14.60 151 GLU A O 1
ATOM 752 N N . GLY A 1 125 ? -9.346 -3.534 -10.250 1.00 14.29 152 GLY A N 1
ATOM 753 C CA . GLY A 1 125 ? -8.409 -2.622 -10.878 1.00 16.26 152 GLY A CA 1
ATOM 754 C C . GLY A 1 125 ? -8.659 -2.722 -12.362 1.00 18.23 152 GLY A C 1
ATOM 755 O O . GLY A 1 125 ? -9.640 -2.176 -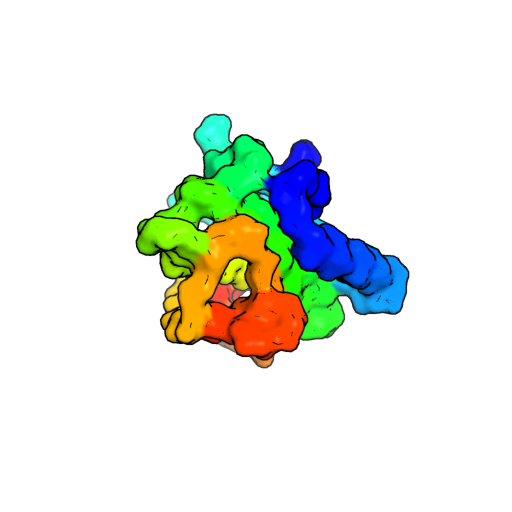12.862 1.00 20.58 152 GLY A O 1
ATOM 756 N N . PRO A 1 126 ? -7.790 -3.444 -13.080 1.00 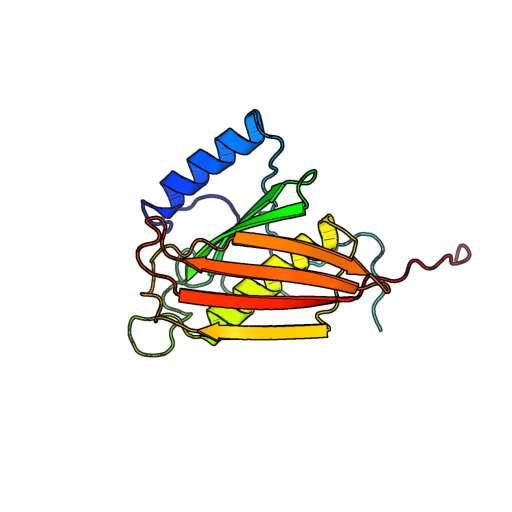18.54 153 PRO A N 1
ATOM 757 C CA . PRO A 1 126 ? -8.170 -3.713 -14.463 1.00 19.05 153 PRO A CA 1
ATOM 758 C C . PRO A 1 126 ? -9.319 -4.712 -14.432 1.00 19.29 153 PRO A C 1
ATOM 759 O O . PRO A 1 126 ? -9.446 -5.475 -13.472 1.00 20.32 153 PRO A O 1
ATOM 763 N N . PRO A 1 127 ? -10.163 -4.704 -15.461 1.00 22.72 154 PRO A N 1
ATOM 764 C CA . PRO A 1 127 ? -11.344 -5.571 -15.486 1.00 23.08 154 PRO A CA 1
ATOM 765 C C . PRO A 1 127 ? -11.028 -7.034 -15.172 1.00 23.17 154 PRO A C 1
ATOM 766 O O . PRO A 1 127 ? -10.180 -7.648 -15.832 1.00 24.58 154 PRO A O 1
ATOM 770 N N . GLY A 1 128 ? -11.706 -7.580 -14.163 1.00 21.29 155 GLY A N 1
ATOM 771 C CA . GLY A 1 128 ? -11.580 -8.987 -13.815 1.00 19.51 155 GLY A CA 1
ATOM 772 C C . GLY A 1 128 ? -10.517 -9.304 -12.774 1.00 17.56 155 GLY A C 1
ATOM 773 O O . GLY A 1 128 ? -10.366 -10.461 -12.367 1.00 18.87 155 GLY A O 1
ATOM 774 N N . PHE A 1 129 ? -9.775 -8.287 -12.342 1.00 16.41 156 PHE A N 1
ATOM 775 C CA . PHE A 1 129 ? -8.699 -8.485 -11.376 1.00 14.52 156 PHE A CA 1
ATOM 776 C C . PHE A 1 129 ? -8.786 -7.492 -10.234 1.00 12.94 156 PHE A C 1
ATOM 777 O O . PHE A 1 129 ? -9.314 -6.393 -10.392 1.00 14.65 156 PHE A O 1
ATOM 785 N N . ALA A 1 130 ? -8.241 -7.874 -9.088 1.00 13.57 157 ALA A N 1
ATOM 786 C CA . ALA A 1 130 ? -8.230 -7.001 -7.923 1.00 12.83 157 ALA A CA 1
ATOM 787 C C . ALA A 1 130 ? -7.270 -5.832 -8.114 1.00 12.26 157 ALA A C 1
ATOM 788 O O . ALA A 1 130 ? -6.200 -5.969 -8.715 1.00 15.10 157 ALA A O 1
ATOM 790 N N . HIS A 1 131 ? -7.665 -4.679 -7.593 1.00 11.73 158 HIS A N 1
ATOM 791 C CA . HIS A 1 131 ? -6.812 -3.500 -7.581 1.00 11.96 158 HIS A CA 1
ATOM 792 C C . HIS A 1 131 ? -5.596 -3.763 -6.685 1.00 11.93 158 HIS A C 1
ATOM 793 O O . HIS A 1 131 ? -5.726 -4.320 -5.591 1.00 13.19 158 HIS A O 1
ATOM 800 N N . GLY A 1 132 ? -4.417 -3.331 -7.119 1.00 12.96 159 GLY A N 1
ATOM 801 C CA . GLY A 1 132 ? -3.221 -3.455 -6.296 1.00 14.55 159 GLY A CA 1
ATOM 802 C C . GLY A 1 132 ? -3.404 -2.807 -4.934 1.00 11.86 159 GLY A C 1
ATOM 803 O O . GLY A 1 132 ? -2.859 -3.267 -3.923 1.00 13.18 159 GLY A O 1
ATOM 804 N N . GLY A 1 133 ? -4.174 -1.726 -4.901 1.00 11.05 160 GLY A N 1
ATOM 805 C CA . GLY A 1 133 ? -4.438 -1.039 -3.647 1.00 12.16 160 GLY A CA 1
ATOM 806 C C . GLY A 1 133 ? -5.279 -1.860 -2.678 1.00 11.17 160 GLY A C 1
ATOM 807 O O . GLY A 1 133 ? -5.211 -1.661 -1.459 1.00 12.27 160 GLY A O 1
ATOM 808 N N . SER A 1 134 ? -6.081 -2.786 -3.203 1.00 11.39 161 SER A N 1
ATOM 809 C CA . SER A 1 134 ? -6.865 -3.648 -2.310 1.00 10.48 161 SER A CA 1
ATOM 810 C C . SER A 1 134 ? -5.964 -4.667 -1.611 1.00 10.28 161 SER A C 1
ATOM 811 O O . SER A 1 134 ? -6.153 -4.964 -0.424 1.00 12.12 161 SER A O 1
ATOM 814 N N . LEU A 1 135 ? -4.980 -5.185 -2.338 1.00 11.59 162 LEU A N 1
ATOM 815 C CA . LEU A 1 135 ? -3.997 -6.075 -1.729 1.00 10.80 162 LEU A CA 1
ATOM 816 C C . LEU A 1 135 ? -3.147 -5.304 -0.712 1.00 10.65 162 LEU A C 1
ATOM 817 O O . LEU A 1 135 ? -2.885 -5.797 0.390 1.00 12.29 162 LEU A O 1
ATOM 822 N N . ALA A 1 136 ? -2.736 -4.088 -1.071 1.00 10.37 163 ALA A N 1
ATOM 823 C CA . ALA A 1 136 ? -1.988 -3.249 -0.136 1.00 10.83 163 ALA A CA 1
ATOM 824 C C . ALA A 1 136 ? -2.792 -3.037 1.150 1.00 9.55 163 ALA A C 1
ATOM 825 O O . ALA A 1 136 ? -2.240 -3.118 2.257 1.00 12.79 163 ALA A O 1
ATOM 827 N N . ALA A 1 137 ? -4.083 -2.744 1.000 1.00 10.41 164 ALA A N 1
ATOM 828 C CA . ALA A 1 137 ? -4.952 -2.523 2.157 1.00 10.43 164 ALA A CA 1
ATOM 829 C C . ALA A 1 137 ? -5.063 -3.782 3.015 1.00 11.40 164 ALA A C 1
ATOM 830 O O . ALA A 1 137 ? -4.972 -3.718 4.248 1.00 11.76 164 ALA A O 1
ATOM 832 N N . MET A 1 138 ? -5.283 -4.926 2.369 1.00 10.79 165 MET A N 1
ATOM 833 C CA . MET A 1 138 ? -5.422 -6.168 3.119 1.00 10.77 165 MET A CA 1
ATOM 834 C C . MET A 1 138 ? -4.118 -6.493 3.842 1.00 10.78 165 MET A C 1
ATOM 835 O O . MET A 1 138 ? -4.129 -6.968 4.977 1.00 11.82 165 MET A O 1
ATOM 840 N N . MET A 1 139 ? -2.987 -6.245 3.191 1.00 11.90 166 MET A N 1
ATOM 841 C CA . MET A 1 139 ? -1.699 -6.449 3.847 1.00 12.52 166 MET A CA 1
ATOM 842 C C . MET A 1 139 ? -1.545 -5.535 5.055 1.00 12.55 166 MET A C 1
ATOM 843 O O . MET A 1 139 ? -1.141 -5.972 6.131 1.00 13.42 166 MET A O 1
ATOM 848 N N . ASP A 1 140 ? -1.847 -4.256 4.882 1.00 11.11 167 ASP A N 1
ATOM 849 C CA . ASP A 1 140 ? -1.690 -3.339 5.994 1.00 12.12 167 ASP A CA 1
ATOM 850 C C . ASP A 1 140 ? -2.563 -3.755 7.174 1.00 11.75 167 ASP A C 1
ATOM 851 O O . ASP A 1 140 ? -2.118 -3.709 8.323 1.00 13.36 167 ASP A O 1
ATOM 856 N N . GLU A 1 141 ? -3.798 -4.174 6.892 1.00 10.81 168 GLU A N 1
ATOM 857 C CA . GLU A 1 141 ? -4.701 -4.612 7.955 1.00 11.30 168 GLU A CA 1
ATOM 858 C C . GLU A 1 141 ? -4.182 -5.873 8.650 1.00 11.89 168 GLU A C 1
ATOM 859 O O . GLU A 1 141 ? -4.208 -5.961 9.879 1.00 12.96 168 GLU A O 1
ATOM 865 N N . THR A 1 142 ? -3.714 -6.850 7.876 1.00 11.82 169 THR A N 1
ATOM 866 C CA . THR A 1 142 ? -3.186 -8.067 8.485 1.00 12.47 169 THR A CA 1
ATOM 867 C C . THR A 1 142 ? -1.930 -7.768 9.301 1.00 12.61 169 THR A C 1
ATOM 868 O O . THR A 1 142 ? -1.761 -8.293 10.410 1.00 14.07 169 THR A O 1
ATOM 872 N N . PHE A 1 143 ? -1.037 -6.945 8.751 1.00 11.61 170 PHE A N 1
ATOM 873 C CA . PHE A 1 143 ? 0.146 -6.515 9.491 1.00 12.48 170 PHE A CA 1
ATOM 874 C C . PHE A 1 143 ? -0.267 -5.833 10.800 1.00 13.50 170 PHE A C 1
ATOM 875 O O . PHE A 1 143 ? 0.335 -6.065 11.850 1.00 15.88 170 PHE A O 1
ATOM 883 N N . SER A 1 144 ? -1.270 -4.961 10.720 1.00 12.91 171 SER A N 1
ATOM 884 C CA . SER A 1 144 ? -1.727 -4.203 11.883 1.00 14.40 171 SER A CA 1
ATOM 885 C C . SER A 1 144 ? -2.226 -5.122 13.000 1.00 15.07 171 SER A C 1
ATOM 886 O O . SER A 1 144 ? -1.818 -4.992 14.158 1.00 16.42 171 SER A O 1
ATOM 889 N N . LYS A 1 145 ? -3.123 -6.038 12.659 1.00 15.02 172 LYS A N 1
ATOM 890 C CA . LYS A 1 145 ? -3.664 -6.951 13.666 1.00 14.40 172 LYS A CA 1
ATOM 891 C C . LYS A 1 145 ? -2.554 -7.833 14.242 1.00 14.79 172 LYS A C 1
ATOM 892 O O . LYS A 1 145 ? -2.512 -8.098 15.450 1.00 17.90 172 LYS A O 1
ATOM 898 N N . THR A 1 146 ? -1.655 -8.293 13.378 1.00 15.26 173 THR A N 1
ATOM 899 C CA . THR A 1 146 ? -0.555 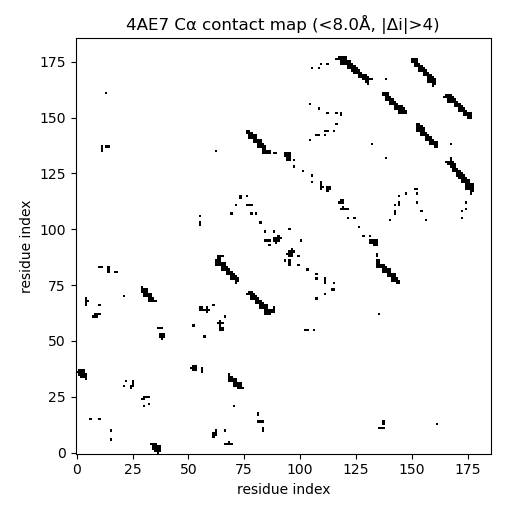-9.157 13.814 1.00 15.85 173 THR A CA 1
ATOM 900 C C . THR A 1 146 ? 0.413 -8.414 14.723 1.00 15.36 173 THR A C 1
ATOM 901 O O . THR A 1 146 ? 0.817 -8.927 15.771 1.00 17.56 173 THR A O 1
ATOM 905 N N . ALA A 1 147 ? 0.767 -7.193 14.330 1.00 15.11 174 ALA A N 1
ATOM 906 C CA . ALA A 1 147 ? 1.654 -6.356 15.135 1.00 16.32 174 ALA A CA 1
ATOM 907 C C . ALA A 1 147 ? 1.054 -6.057 16.501 1.00 16.32 174 ALA A C 1
ATOM 908 O O . ALA A 1 147 ? 1.759 -6.056 17.520 1.00 17.94 174 ALA A O 1
ATOM 910 N N . PHE A 1 148 ? -0.245 -5.788 16.525 1.00 16.06 175 PHE A N 1
ATOM 911 C CA . PHE A 1 148 ? -0.891 -5.460 17.788 1.00 16.05 175 PHE A CA 1
ATOM 912 C C . PHE A 1 148 ? -0.866 -6.649 18.741 1.00 18.42 175 PHE A C 1
ATOM 913 O O . PHE A 1 148 ? -0.537 -6.505 19.919 1.00 20.08 175 PHE A O 1
ATOM 921 N N . LEU A 1 149 ? -1.215 -7.828 18.235 1.00 18.89 176 LEU A N 1
ATOM 922 C CA . LEU A 1 149 ? -1.238 -9.016 19.088 1.00 19.04 176 LEU A CA 1
ATOM 923 C C . LEU A 1 149 ? 0.158 -9.484 19.485 1.00 19.94 176 LEU A C 1
ATOM 924 O O . LEU A 1 149 ? 0.361 -9.979 20.599 1.00 22.83 176 LEU A O 1
ATOM 929 N N . ALA A 1 150 ? 1.122 -9.330 18.583 1.00 18.65 177 ALA A N 1
ATOM 930 C CA . ALA A 1 150 ? 2.477 -9.820 18.847 1.00 19.48 177 ALA A CA 1
ATOM 931 C C . ALA A 1 150 ? 3.293 -8.901 19.756 1.00 22.25 177 ALA A C 1
ATOM 932 O O . ALA A 1 150 ? 4.156 -9.371 20.505 1.00 25.58 177 ALA A O 1
ATOM 934 N N . GLY A 1 151 ? 3.030 -7.597 19.686 1.00 21.61 178 GLY A N 1
ATOM 935 C CA . GLY A 1 151 ? 3.839 -6.633 20.414 1.00 22.10 178 GLY A CA 1
ATOM 936 C C . GLY A 1 151 ? 3.234 -5.251 20.587 1.00 22.02 178 GLY A C 1
ATOM 937 O O . GLY A 1 151 ? 3.956 -4.278 20.802 1.00 24.11 178 GLY A O 1
ATOM 938 N N . GLU A 1 152 ? 1.913 -5.157 20.503 1.00 20.54 179 GLU A N 1
ATOM 939 C CA . GLU A 1 152 ? 1.221 -3.877 20.667 1.00 22.02 179 GLU A CA 1
ATOM 940 C C . GLU A 1 152 ? 1.688 -2.809 19.681 1.00 21.48 179 GLU A C 1
ATOM 941 O O . GLU A 1 152 ? 1.725 -1.617 19.996 1.00 22.14 179 GLU A O 1
ATOM 947 N N . GLY A 1 153 ? 2.031 -3.243 18.474 1.00 20.82 180 GLY A N 1
ATOM 948 C CA . GLY A 1 153 ? 2.277 -2.304 17.391 1.00 19.99 180 GLY A CA 1
ATOM 949 C C . GLY A 1 153 ? 0.946 -1.842 16.835 1.00 19.42 180 GLY A C 1
ATOM 950 O O . GLY A 1 153 ? -0.053 -2.547 16.966 1.00 19.32 180 GLY A O 1
ATOM 951 N N . LEU A 1 154 ? 0.916 -0.668 16.212 1.00 19.16 181 LEU A N 1
ATOM 952 C CA . LEU A 1 154 ? -0.324 -0.199 15.603 1.00 18.78 181 LEU A CA 1
ATOM 953 C C . LEU A 1 154 ? -0.063 0.759 14.441 1.00 18.10 181 LEU A C 1
ATOM 954 O O . LEU A 1 154 ? -0.514 0.517 13.327 1.00 20.68 181 LEU A O 1
ATOM 959 N N . PHE A 1 155 ? 0.662 1.843 14.703 1.00 17.09 182 PHE A N 1
ATOM 960 C CA . PHE A 1 155 ? 0.969 2.814 13.652 1.00 16.85 182 PHE A CA 1
ATOM 961 C C . PHE A 1 155 ? 1.838 2.177 12.573 1.00 16.26 182 PHE A C 1
ATOM 962 O O . PHE A 1 155 ? 2.910 1.668 12.872 1.00 17.19 182 PHE A O 1
ATOM 970 N N . THR A 1 156 ? 1.388 2.218 11.318 1.00 15.57 183 THR A N 1
ATOM 971 C CA . THR A 1 156 ? 2.214 1.729 10.220 1.00 15.24 183 THR A CA 1
ATOM 972 C C . THR A 1 156 ? 3.289 2.760 9.912 1.00 14.81 183 THR A C 1
ATOM 973 O O . THR A 1 156 ? 2.978 3.861 9.465 1.00 16.75 183 THR A O 1
ATOM 977 N N . LEU A 1 157 ? 4.550 2.411 10.148 1.00 14.95 184 LEU A N 1
ATOM 978 C CA . LEU A 1 157 ? 5.652 3.308 9.818 1.00 15.63 184 LEU A CA 1
ATOM 979 C C . LEU A 1 157 ? 6.011 3.200 8.342 1.00 15.05 184 LEU A C 1
ATOM 980 O O . LEU A 1 157 ? 6.243 4.200 7.664 1.00 14.72 184 LEU A O 1
ATOM 985 N N . SER A 1 158 ? 6.059 1.975 7.843 1.00 14.87 185 SER A N 1
ATOM 986 C CA . SER A 1 158 ? 6.396 1.776 6.446 1.00 14.72 185 SER A CA 1
ATOM 987 C C . SER A 1 158 ? 5.758 0.517 5.891 1.00 14.09 185 SER A C 1
ATOM 988 O O . SER A 1 158 ? 5.522 -0.458 6.609 1.00 16.37 185 SER A O 1
ATOM 991 N N . LEU A 1 159 ? 5.470 0.556 4.597 1.00 13.02 186 LEU A N 1
ATOM 992 C CA . LEU A 1 159 ? 4.898 -0.582 3.905 1.00 13.83 186 LEU A CA 1
ATOM 993 C C . LEU A 1 159 ? 5.576 -0.624 2.544 1.00 15.37 186 LEU A C 1
ATOM 994 O O . LEU A 1 159 ? 5.517 0.345 1.801 1.00 18.05 186 LEU A O 1
ATOM 999 N N . ASN A 1 160 ? 6.239 -1.734 2.234 1.00 14.21 187 ASN A N 1
ATOM 1000 C CA . ASN A 1 160 ? 6.961 -1.879 0.978 1.00 16.39 187 ASN A CA 1
ATOM 1001 C C . ASN A 1 160 ? 6.467 -3.129 0.282 1.00 15.47 187 ASN A C 1
ATOM 1002 O O . ASN A 1 160 ? 6.590 -4.225 0.823 1.00 17.68 187 ASN A O 1
ATOM 1007 N N . ILE A 1 161 ? 5.907 -2.969 -0.911 1.00 13.46 188 ILE A N 1
ATOM 1008 C CA . ILE A 1 161 ? 5.267 -4.082 -1.597 1.00 13.16 188 ILE A CA 1
ATOM 1009 C C . ILE A 1 161 ? 5.850 -4.279 -2.981 1.00 13.24 188 ILE A C 1
ATOM 1010 O O . ILE A 1 161 ? 5.993 -3.326 -3.744 1.00 15.50 188 ILE A O 1
ATOM 1015 N N . ARG A 1 162 ? 6.181 -5.525 -3.299 1.00 13.83 189 ARG A N 1
ATOM 1016 C CA . ARG A 1 162 ? 6.639 -5.887 -4.632 1.00 14.24 189 ARG A CA 1
ATOM 1017 C C . ARG A 1 162 ? 5.604 -6.825 -5.237 1.00 13.91 189 ARG A C 1
ATOM 1018 O O . ARG A 1 162 ? 5.400 -7.937 -4.743 1.00 15.54 189 ARG A O 1
ATOM 1026 N N . PHE A 1 163 ? 4.932 -6.367 -6.291 1.00 14.47 190 PHE A N 1
ATOM 1027 C CA . PHE A 1 163 ? 3.850 -7.135 -6.901 1.00 14.05 190 PHE A CA 1
ATOM 1028 C C . PHE A 1 163 ? 4.394 -8.041 -7.996 1.00 15.07 190 PHE A C 1
ATOM 1029 O O . PHE A 1 163 ? 5.290 -7.643 -8.744 1.00 17.22 190 PHE A O 1
ATOM 1037 N N . LYS A 1 164 ? 3.830 -9.244 -8.110 1.00 15.36 191 LYS A N 1
ATOM 1038 C CA . LYS A 1 164 ? 4.336 -10.239 -9.059 1.00 15.62 191 LYS A CA 1
ATOM 1039 C C . LYS A 1 164 ? 3.295 -10.676 -10.094 1.00 15.58 191 LYS A C 1
ATOM 1040 O O . LYS A 1 164 ? 3.641 -11.012 -11.237 1.00 18.34 191 LYS A O 1
ATOM 1046 N N . ASN A 1 165 ? 2.031 -10.701 -9.689 1.00 15.38 192 ASN A N 1
ATOM 1047 C CA . ASN A 1 165 ? 0.953 -11.182 -10.553 1.00 15.40 192 ASN A CA 1
ATOM 1048 C C . ASN A 1 165 ? -0.378 -10.574 -10.154 1.00 16.88 192 ASN A C 1
ATOM 1049 O O . ASN A 1 165 ? -0.604 -10.302 -8.978 1.00 18.49 192 ASN A O 1
ATOM 1054 N N . LEU A 1 166 ? -1.264 -10.382 -11.128 1.00 17.20 193 LEU A N 1
ATOM 1055 C CA . LEU A 1 166 ? -2.617 -9.903 -10.845 1.00 17.81 193 LEU A CA 1
ATOM 1056 C C . LEU A 1 166 ? -3.455 -10.981 -10.162 1.00 16.49 193 LEU A C 1
ATOM 1057 O O . LEU A 1 166 ? -3.329 -12.168 -10.466 1.00 17.79 193 LEU A O 1
ATOM 1062 N N . ILE A 1 167 ? -4.312 -10.564 -9.237 1.00 15.11 194 ILE A N 1
ATOM 1063 C CA . ILE A 1 167 ? -5.225 -11.482 -8.561 1.00 14.63 194 ILE A CA 1
ATOM 1064 C C . ILE A 1 167 ? -6.573 -11.497 -9.268 1.00 14.04 194 ILE A C 1
ATOM 1065 O O . ILE A 1 167 ? -7.237 -10.468 -9.362 1.00 14.83 194 ILE A O 1
ATOM 1070 N N . PRO A 1 168 ? -7.002 -12.663 -9.760 1.00 15.97 195 PRO A N 1
ATOM 1071 C CA . PRO A 1 168 ? -8.340 -12.719 -10.357 1.00 17.79 195 PRO A CA 1
ATOM 1072 C C . PRO A 1 168 ? -9.406 -12.439 -9.303 1.00 17.99 195 PRO A C 1
ATOM 1073 O O . PRO A 1 168 ? -9.321 -12.939 -8.181 1.00 17.40 195 PRO A O 1
ATOM 1077 N N . VAL A 1 169 ? -10.400 -11.635 -9.649 1.00 16.84 196 VAL A N 1
ATOM 1078 C CA . VAL A 1 169 ? -11.483 -11.362 -8.718 1.00 16.96 196 VAL A CA 1
ATOM 1079 C C . VAL A 1 169 ? -12.128 -12.677 -8.268 1.00 16.96 196 VAL A C 1
ATOM 1080 O O . VAL A 1 169 ? -12.207 -13.637 -9.038 1.00 18.77 196 VAL A O 1
ATOM 1084 N N . ASP A 1 170 ? -12.546 -12.723 -7.004 1.00 18.09 197 ASP A N 1
ATOM 1085 C CA . ASP A 1 170 ? -13.276 -13.863 -6.436 1.00 19.33 197 ASP A CA 1
ATOM 1086 C C . ASP A 1 170 ? -12.424 -15.100 -6.193 1.00 21.45 197 ASP A C 1
ATOM 1087 O O . ASP A 1 170 ? -12.956 -16.171 -5.906 1.00 23.44 197 ASP A O 1
ATOM 1092 N N . SER A 1 171 ? -11.108 -14.958 -6.294 1.00 20.51 198 SER A N 1
ATOM 1093 C CA . SER A 1 171 ? -10.213 -16.075 -6.003 1.00 21.11 198 SER A CA 1
ATOM 1094 C C . SER A 1 171 ? -9.526 -15.905 -4.647 1.00 17.35 198 SER A C 1
ATOM 1095 O O . SER A 1 171 ? -9.515 -14.814 -4.071 1.00 16.54 198 SER A O 1
ATOM 1098 N N . LEU A 1 172 ? -8.949 -16.997 -4.151 1.00 1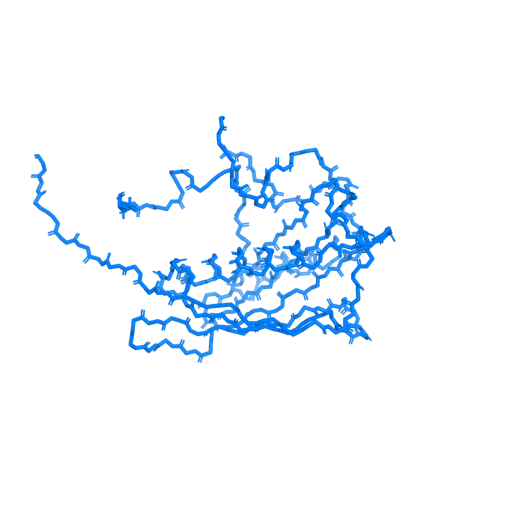5.68 199 LEU A N 1
ATOM 1099 C CA . LEU A 1 172 ? -8.322 -17.012 -2.839 1.00 14.98 199 LEU A CA 1
ATOM 1100 C C . LEU A 1 172 ? -6.859 -16.582 -2.876 1.00 15.30 199 LEU A C 1
ATOM 1101 O O . LEU A 1 172 ? -6.048 -17.110 -3.647 1.00 16.63 199 LEU A O 1
ATOM 1106 N N . VAL A 1 173 ? -6.536 -15.616 -2.025 1.00 13.40 200 VAL A N 1
ATOM 1107 C CA . VAL A 1 173 ? -5.172 -15.198 -1.799 1.00 13.75 200 VAL A CA 1
ATOM 1108 C C . VAL A 1 173 ? -4.805 -15.617 -0.387 1.00 13.77 200 VAL A C 1
ATOM 1109 O O . VAL A 1 173 ? -5.488 -15.250 0.575 1.00 15.73 200 VAL A O 1
ATOM 1113 N N . VAL A 1 174 ? -3.745 -16.409 -0.269 1.00 13.89 201 VAL A N 1
ATOM 1114 C CA . VAL A 1 174 ? -3.233 -16.822 1.034 1.00 12.98 201 VAL A CA 1
ATOM 1115 C C . VAL A 1 174 ? -2.066 -15.918 1.390 1.00 14.00 201 VAL A C 1
ATOM 1116 O O . VAL A 1 174 ? -1.083 -15.837 0.656 1.00 14.77 201 VAL A O 1
ATOM 1120 N N A MET A 1 175 ? -2.176 -15.240 2.529 0.50 13.41 202 MET A N 1
ATOM 1121 N N B MET A 1 175 ? -2.187 -15.209 2.506 0.50 14.25 202 MET A N 1
ATOM 1122 C CA A MET A 1 175 ? -1.182 -14.251 2.939 0.50 13.62 202 MET A CA 1
ATOM 1123 C CA B MET A 1 175 ? -1.141 -14.281 2.911 0.50 15.13 202 MET A CA 1
ATOM 1124 C C A MET A 1 175 ? -0.481 -14.692 4.220 0.50 14.53 202 MET A C 1
ATOM 1125 C C B MET A 1 175 ? -0.494 -14.745 4.199 0.50 15.32 202 MET A C 1
ATOM 1126 O O A MET A 1 175 ? -1.071 -14.661 5.299 0.50 16.23 202 MET A O 1
ATOM 1127 O O B MET A 1 175 ? -1.129 -14.786 5.252 0.50 16.90 202 MET A O 1
ATOM 1136 N N . ASP A 1 176 ? 0.775 -15.109 4.096 1.00 14.69 203 ASP A N 1
ATOM 1137 C CA . ASP A 1 176 ? 1.546 -15.568 5.241 1.00 14.76 203 ASP A CA 1
ATOM 1138 C C . ASP A 1 176 ? 2.338 -14.394 5.788 1.00 15.23 203 ASP A C 1
ATOM 1139 O O . ASP A 1 176 ? 3.132 -13.791 5.070 1.00 17.30 203 ASP A O 1
ATOM 1144 N N . VAL A 1 177 ? 2.117 -14.071 7.056 1.00 16.22 204 VAL A N 1
ATOM 1145 C CA . VAL A 1 177 ? 2.776 -12.939 7.684 1.00 15.90 204 VAL A CA 1
ATOM 1146 C C . VAL A 1 177 ? 3.577 -13.412 8.888 1.00 17.40 204 VAL A C 1
ATOM 1147 O O . VAL A 1 177 ? 3.123 -14.263 9.651 1.00 19.75 204 VAL A O 1
ATOM 1151 N N . GLU A 1 178 ? 4.778 -12.879 9.052 1.00 18.51 205 GLU A N 1
ATOM 1152 C CA . GLU A 1 178 ? 5.580 -13.224 10.219 1.00 19.84 205 GLU A CA 1
ATOM 1153 C C . GLU A 1 178 ? 6.223 -11.994 10.829 1.00 19.66 205 GLU A C 1
ATOM 1154 O O . GLU A 1 178 ? 6.576 -11.053 10.118 1.00 19.71 205 GLU A O 1
ATOM 1160 N N . VAL A 1 179 ? 6.354 -11.998 12.152 1.00 20.23 206 VAL A N 1
ATOM 1161 C CA . VAL A 1 179 ? 7.162 -10.993 12.829 1.00 19.66 206 VAL A CA 1
ATOM 1162 C C . VAL A 1 179 ? 8.609 -11.449 12.759 1.00 22.18 206 VAL A C 1
ATOM 1163 O O . VAL A 1 179 ? 8.964 -12.504 13.286 1.00 23.53 206 VAL A O 1
ATOM 1167 N N . ASP A 1 180 ? 9.441 -10.665 12.085 1.00 21.11 207 ASP A N 1
ATOM 1168 C CA . ASP A 1 180 ? 10.841 -11.022 11.910 1.00 22.79 207 ASP A CA 1
ATOM 1169 C C . ASP A 1 180 ? 11.672 -10.576 13.093 1.00 25.07 207 ASP A C 1
ATOM 1170 O O . ASP A 1 180 ? 12.595 -11.274 13.520 1.00 27.43 207 ASP A O 1
ATOM 1175 N N . LYS A 1 181 ? 11.348 -9.407 13.627 1.00 24.55 208 LYS A N 1
ATOM 1176 C CA . LYS A 1 181 ? 12.043 -8.928 14.808 1.00 26.54 208 LYS A CA 1
ATOM 1177 C C . LYS A 1 181 ? 11.299 -7.793 15.482 1.00 25.59 208 LYS A C 1
ATOM 1178 O O . LYS A 1 181 ? 10.461 -7.127 14.872 1.00 23.25 208 LYS A O 1
ATOM 1184 N N . ILE A 1 182 ? 11.604 -7.599 16.759 1.00 27.47 209 ILE A N 1
ATOM 1185 C CA . ILE A 1 182 ? 11.084 -6.473 17.511 1.00 29.42 209 ILE A CA 1
ATOM 1186 C C . ILE A 1 182 ? 12.276 -5.760 18.117 1.00 30.91 209 ILE A C 1
ATOM 1187 O O . ILE A 1 182 ? 13.021 -6.339 18.912 1.00 32.73 209 ILE A O 1
ATOM 1192 N N . GLU A 1 183 ? 12.465 -4.509 17.721 1.00 31.41 210 GLU A N 1
ATOM 1193 C CA . GLU A 1 183 ? 13.662 -3.767 18.093 1.00 34.12 210 GLU A CA 1
ATOM 1194 C C . GLU A 1 183 ? 13.397 -2.269 18.049 1.00 33.06 210 GLU A C 1
ATOM 1195 O O . GLU A 1 183 ? 12.689 -1.785 17.168 1.00 32.09 210 GLU A O 1
ATOM 1201 N N . ASP A 1 184 ? 13.962 -1.537 19.005 1.00 33.70 211 ASP A N 1
ATOM 1202 C CA . ASP A 1 184 ? 13.819 -0.084 19.035 1.00 35.39 211 ASP A CA 1
ATOM 1203 C C . ASP A 1 184 ? 12.352 0.343 18.996 1.00 32.21 211 ASP A C 1
ATOM 1204 O O . ASP A 1 184 ? 12.010 1.321 18.334 1.00 32.51 211 ASP A O 1
ATOM 1209 N N . GLN A 1 185 ? 11.495 -0.399 19.693 1.00 29.32 212 GLN A N 1
ATOM 1210 C CA . GLN A 1 185 ? 10.076 -0.063 19.800 1.00 28.69 212 GLN A CA 1
ATOM 1211 C C . GLN A 1 185 ? 9.363 -0.149 18.457 1.00 26.12 212 GLN A C 1
ATOM 1212 O O . GLN A 1 185 ? 8.353 0.521 18.227 1.00 25.96 212 GLN A O 1
ATOM 1218 N N . LYS A 1 186 ? 9.896 -0.984 17.574 1.00 24.64 213 LYS A N 1
ATOM 1219 C CA . LYS A 1 186 ? 9.280 -1.218 16.272 1.00 23.56 213 LYS A CA 1
ATOM 1220 C C . LYS A 1 186 ? 9.175 -2.710 16.008 1.00 22.64 213 LYS A C 1
ATOM 1221 O O . LYS A 1 186 ? 10.043 -3.479 16.426 1.00 24.56 213 LYS A O 1
ATOM 1227 N N . LEU A 1 187 ? 8.099 -3.119 15.338 1.00 20.48 214 LEU A N 1
ATOM 1228 C CA . LEU A 1 187 ? 7.945 -4.508 14.912 1.00 20.04 214 LEU A CA 1
ATOM 1229 C C . LEU A 1 187 ? 8.136 -4.590 13.410 1.00 17.92 214 LEU A C 1
ATOM 1230 O O . LEU A 1 187 ? 7.507 -3.847 12.664 1.00 19.26 214 LEU A O 1
ATOM 1235 N N . TYR A 1 188 ? 9.002 -5.505 12.982 1.00 18.26 215 TYR A N 1
ATOM 1236 C CA . TYR A 1 188 ? 9.303 -5.696 11.577 1.00 18.55 215 TYR A CA 1
ATOM 1237 C C . TYR A 1 188 ? 8.646 -6.976 11.114 1.00 18.34 215 TYR A C 1
ATOM 1238 O O . TYR A 1 188 ? 8.860 -8.034 11.699 1.00 19.60 215 TYR A O 1
ATOM 1247 N N . MET A 1 189 ? 7.855 -6.876 10.054 1.00 16.73 216 MET A N 1
ATOM 1248 C CA . MET A 1 189 ? 7.130 -8.027 9.543 1.00 17.30 216 MET A CA 1
ATOM 1249 C C . MET A 1 189 ? 7.321 -8.200 8.049 1.00 16.29 216 MET A C 1
ATOM 1250 O O . MET A 1 189 ? 7.614 -7.245 7.324 1.00 16.08 216 MET A O 1
ATOM 1255 N N . SER A 1 190 ? 7.152 -9.432 7.592 1.00 16.16 217 SER A N 1
ATOM 1256 C CA . SER A 1 190 ? 7.193 -9.717 6.171 1.00 16.35 217 SER A CA 1
ATOM 1257 C C . SER A 1 190 ? 5.963 -10.522 5.795 1.00 15.50 217 SER A C 1
ATOM 1258 O O . SER A 1 190 ? 5.341 -11.163 6.646 1.00 17.91 217 SER A O 1
ATOM 1261 N N . CYS A 1 191 ? 5.604 -10.465 4.519 1.00 15.06 218 CYS A N 1
ATOM 1262 C CA . CYS A 1 191 ? 4.406 -11.120 4.023 1.00 14.99 218 CYS A CA 1
ATOM 1263 C C . CYS A 1 191 ? 4.669 -11.688 2.638 1.00 17.09 218 CYS A C 1
ATOM 1264 O O . CYS A 1 191 ? 5.346 -11.068 1.817 1.00 17.49 218 CYS A O 1
ATOM 1267 N N . ILE A 1 192 ? 4.132 -12.873 2.377 1.00 15.23 219 ILE A N 1
ATOM 1268 C CA . ILE A 1 192 ? 4.039 -13.363 1.011 1.00 16.05 219 ILE A CA 1
ATOM 1269 C C . ILE A 1 192 ? 2.586 -13.706 0.723 1.00 14.28 219 ILE A C 1
ATOM 1270 O O . ILE A 1 192 ? 1.940 -14.392 1.514 1.00 16.16 219 ILE A O 1
ATOM 1275 N N . ALA A 1 193 ? 2.072 -13.206 -0.399 1.00 14.22 220 ALA A N 1
ATOM 1276 C CA . ALA A 1 193 ? 0.698 -13.459 -0.802 1.00 13.12 220 ALA A CA 1
ATOM 1277 C C . ALA A 1 193 ? 0.723 -14.361 -2.020 1.00 14.36 220 ALA A C 1
ATOM 1278 O O . ALA A 1 193 ? 1.378 -14.039 -3.010 1.00 15.74 220 ALA A O 1
ATOM 1280 N N . HIS A 1 194 ? 0.021 -15.490 -1.955 1.00 13.71 221 HIS A N 1
ATOM 1281 C CA . HIS A 1 194 ? 0.131 -16.494 -3.011 1.00 13.57 221 HIS A CA 1
ATOM 1282 C C . HIS A 1 194 ? -1.154 -17.290 -3.162 1.00 14.80 221 HIS A C 1
ATOM 1283 O O . HIS A 1 194 ? -2.033 -17.228 -2.304 1.00 14.66 221 HIS A O 1
ATOM 1290 N N . SER A 1 195 ? -1.268 -18.040 -4.257 1.00 14.90 222 SER A N 1
ATOM 1291 C CA . SER A 1 195 ? -2.387 -18.964 -4.418 1.00 14.69 222 SER A CA 1
ATOM 1292 C C . SER A 1 195 ? -2.238 -20.136 -3.449 1.00 15.95 222 SER A C 1
ATOM 1293 O O . SER A 1 195 ? -1.144 -20.405 -2.945 1.00 16.56 222 SER A O 1
ATOM 1296 N N . ARG A 1 196 ? -3.331 -20.843 -3.192 1.00 16.11 223 ARG A N 1
ATOM 1297 C CA . ARG A 1 196 ? -3.262 -21.967 -2.266 1.00 18.02 223 ARG A CA 1
ATOM 1298 C C . ARG A 1 196 ? -2.229 -22.996 -2.698 1.00 17.64 223 ARG A C 1
ATOM 1299 O O . ARG A 1 196 ? -1.481 -23.515 -1.862 1.00 19.62 223 ARG A O 1
ATOM 1307 N N . ASP A 1 197 ? -2.182 -23.301 -3.995 1.00 18.07 224 ASP A N 1
ATOM 1308 C CA . ASP A 1 197 ? -1.245 -24.320 -4.471 1.00 18.44 224 ASP A CA 1
ATOM 1309 C C . ASP A 1 197 ? 0.170 -23.773 -4.639 1.00 17.47 224 ASP A C 1
ATOM 1310 O O . ASP A 1 197 ? 1.091 -24.501 -4.997 1.00 18.09 224 ASP A O 1
ATOM 1315 N N . GLN A 1 198 ? 0.324 -22.478 -4.377 1.00 17.66 225 GLN A N 1
ATOM 1316 C CA . GLN A 1 198 ? 1.620 -21.811 -4.406 1.00 17.80 225 GLN A CA 1
ATOM 1317 C C . GLN A 1 198 ? 2.268 -21.735 -5.783 1.00 18.02 225 GLN A C 1
ATOM 1318 O O . GLN A 1 198 ? 3.440 -21.374 -5.900 1.00 19.18 225 GLN A O 1
ATOM 1324 N N . GLN A 1 199 ? 1.500 -22.038 -6.824 1.00 17.78 226 GLN A N 1
ATOM 1325 C CA . GLN A 1 199 ? 2.022 -21.933 -8.183 1.00 19.65 226 GLN A CA 1
ATOM 1326 C C . GLN A 1 199 ? 1.950 -20.505 -8.707 1.00 19.40 226 GLN A C 1
ATOM 1327 O O . GLN A 1 199 ? 2.524 -20.197 -9.747 1.00 22.67 226 GLN A O 1
ATOM 1333 N N . THR A 1 200 ? 1.262 -19.635 -7.969 1.00 17.15 227 THR A N 1
ATOM 1334 C CA . THR A 1 200 ? 1.223 -18.215 -8.293 1.00 17.05 227 THR A CA 1
ATOM 1335 C C . THR A 1 200 ? 1.525 -17.392 -7.053 1.00 17.34 227 THR A C 1
ATOM 1336 O O . THR A 1 200 ? 0.841 -17.514 -6.035 1.00 18.96 227 THR A O 1
ATOM 1340 N N . VAL A 1 201 ? 2.563 -16.570 -7.133 1.00 15.63 228 VAL A N 1
ATOM 1341 C CA . VAL A 1 201 ? 2.835 -15.601 -6.085 1.00 16.72 228 VAL A CA 1
ATOM 1342 C C . VAL A 1 201 ? 2.288 -14.271 -6.558 1.00 15.19 228 VAL A C 1
ATOM 1343 O O . VAL A 1 201 ? 2.570 -13.841 -7.682 1.00 16.74 228 VAL A O 1
ATOM 1347 N N . TYR A 1 202 ? 1.487 -13.628 -5.719 1.00 14.02 229 TYR A N 1
ATOM 1348 C CA . TYR A 1 202 ? 0.881 -12.355 -6.099 1.00 13.22 229 TYR A CA 1
ATOM 1349 C C . TYR A 1 202 ? 1.740 -11.167 -5.697 1.00 13.39 229 TYR A C 1
ATOM 1350 O O . TYR A 1 202 ? 1.852 -10.191 -6.447 1.00 15.53 229 TYR A O 1
ATOM 1359 N N . ALA A 1 203 ? 2.340 -11.239 -4.512 1.00 13.54 230 ALA A N 1
ATOM 1360 C CA . ALA A 1 203 ? 3.167 -10.141 -4.032 1.00 13.24 230 ALA A CA 1
ATOM 1361 C C . ALA A 1 203 ? 3.964 -10.575 -2.812 1.00 13.04 230 ALA A C 1
ATOM 1362 O O . ALA A 1 203 ? 3.614 -11.553 -2.142 1.00 15.28 230 ALA A O 1
ATOM 1364 N N . LYS A 1 204 ? 5.049 -9.859 -2.554 1.00 14.52 231 LYS A N 1
ATOM 1365 C CA . LYS A 1 204 ? 5.794 -9.973 -1.308 1.00 14.74 231 LYS A CA 1
ATOM 1366 C C . LYS A 1 204 ? 5.877 -8.589 -0.707 1.00 15.14 231 LYS A C 1
ATOM 1367 O O . LYS A 1 204 ? 5.975 -7.599 -1.423 1.00 16.64 231 LYS A O 1
ATOM 1373 N N . SER A 1 205 ? 5.846 -8.501 0.612 1.00 13.92 232 SER A N 1
ATOM 1374 C CA . SER A 1 205 ? 5.898 -7.183 1.225 1.00 13.40 232 SER A CA 1
ATOM 1375 C C . SER A 1 205 ? 6.578 -7.215 2.579 1.00 14.03 232 SER A C 1
ATOM 1376 O O . SER A 1 205 ? 6.740 -8.275 3.204 1.00 15.90 232 SER A O 1
ATOM 1379 N N . SER A 1 206 ? 6.991 -6.035 3.019 1.00 14.86 233 SER A N 1
ATOM 1380 C CA . SER A 1 206 ? 7.493 -5.867 4.368 1.00 16.17 233 SER A CA 1
ATOM 1381 C C . SER A 1 206 ? 6.789 -4.675 4.998 1.00 15.59 233 SER A C 1
ATOM 1382 O O . SER A 1 206 ? 6.357 -3.752 4.304 1.00 17.33 233 SER A O 1
ATOM 1385 N N . GLY A 1 207 ? 6.645 -4.713 6.313 1.00 15.84 234 GLY A N 1
ATOM 1386 C CA . GLY A 1 207 ? 6.003 -3.628 7.024 1.00 16.20 234 GLY A CA 1
ATOM 1387 C C . GLY A 1 207 ? 6.748 -3.375 8.314 1.00 17.29 234 GLY A C 1
ATOM 1388 O O . GLY A 1 207 ? 7.323 -4.295 8.899 1.00 19.03 234 GLY A O 1
ATOM 1389 N N . VAL A 1 208 ? 6.761 -2.123 8.748 1.00 16.33 235 VAL A N 1
ATOM 1390 C CA . VAL A 1 208 ? 7.339 -1.783 10.035 1.00 16.36 235 VAL A CA 1
ATOM 1391 C C . VAL A 1 208 ? 6.290 -1.003 10.797 1.00 15.49 235 VAL A C 1
ATOM 1392 O O . VAL A 1 208 ? 5.685 -0.081 10.254 1.00 16.43 235 VAL A O 1
ATOM 1396 N N . PHE A 1 209 ? 6.057 -1.409 12.042 1.00 15.95 236 PHE A N 1
ATOM 1397 C CA . PHE A 1 209 ? 5.008 -0.834 12.868 1.00 15.88 236 PHE A CA 1
ATOM 1398 C C . PHE A 1 209 ? 5.583 -0.309 14.169 1.00 17.83 236 PHE A C 1
ATOM 1399 O O . PHE A 1 209 ? 6.472 -0.923 14.757 1.00 20.69 236 PHE A O 1
ATOM 1407 N N . LEU A 1 210 ? 5.079 0.836 14.612 1.00 18.94 237 LEU A N 1
ATOM 1408 C CA . LEU A 1 210 ? 5.515 1.410 15.884 1.00 19.25 237 LEU A CA 1
ATOM 1409 C C . LEU A 1 210 ? 4.796 0.759 17.054 1.00 18.47 237 LEU A C 1
ATOM 1410 O O . LEU A 1 210 ? 3.585 0.564 17.007 1.00 19.67 237 LEU A O 1
ATOM 1415 N N . GLN A 1 211 ? 5.534 0.439 18.114 1.00 18.77 238 GLN A N 1
ATOM 1416 C CA . GLN A 1 211 ? 4.896 -0.042 19.327 1.00 20.27 238 GLN A CA 1
ATOM 1417 C C . GLN A 1 211 ? 4.188 1.108 20.026 1.00 20.08 238 GLN A C 1
ATOM 1418 O O . GLN A 1 211 ? 4.755 2.191 20.179 1.00 21.25 238 GLN A O 1
ATOM 1424 N N . LEU A 1 212 ? 2.947 0.871 20.436 1.00 18.98 239 LEU A N 1
ATOM 1425 C CA . LEU A 1 212 ? 2.190 1.858 21.196 1.00 20.75 239 LEU A CA 1
ATOM 1426 C C . LEU A 1 212 ? 2.916 2.192 22.483 1.00 22.77 239 LEU A C 1
ATOM 1427 O O . LEU A 1 212 ? 3.560 1.332 23.080 1.00 24.44 239 LEU A O 1
ATOM 1432 N N . GLN A 1 213 ? 2.812 3.446 22.903 1.00 24.28 240 GLN A N 1
ATOM 1433 C CA . GLN A 1 213 ? 3.379 3.867 24.171 1.00 28.16 240 GLN A CA 1
ATOM 1434 C C . GLN A 1 213 ? 2.411 3.530 25.292 1.00 26.76 240 GLN A C 1
ATOM 1435 O O . GLN A 1 213 ? 1.202 3.708 25.154 1.00 28.09 240 GLN A O 1
ATOM 1441 N N . LEU A 1 214 ? 2.944 3.009 26.389 1.00 27.40 241 LEU A N 1
ATOM 1442 C CA . LEU A 1 214 ? 2.156 2.818 27.593 1.00 29.02 241 LEU A CA 1
ATOM 1443 C C . LEU A 1 214 ? 2.273 4.089 28.409 1.00 30.72 241 LEU A C 1
ATOM 1444 O O . LEU A 1 214 ? 3.378 4.569 28.670 1.00 34.32 241 LEU A O 1
ATOM 1449 N N . GLU A 1 215 ? 1.139 4.652 28.799 1.00 28.68 242 GLU A N 1
ATOM 1450 C CA . GLU A 1 215 ? 1.179 5.879 29.580 1.00 31.25 242 GLU A CA 1
ATOM 1451 C C . GLU A 1 215 ? 0.456 5.724 30.907 1.00 28.78 242 GLU A C 1
ATOM 1452 O O . GLU A 1 215 ? -0.702 5.306 30.951 1.00 27.18 242 GLU A O 1
ATOM 1458 N N . GLU A 1 216 ? 1.160 6.052 31.988 1.00 27.43 243 GLU A N 1
ATOM 1459 C CA . GLU A 1 216 ? 0.593 5.959 33.327 1.00 28.38 243 GLU A CA 1
ATOM 1460 C C . GLU A 1 216 ? 0.011 7.298 33.736 1.00 32.47 243 GLU A C 1
ATOM 1461 O O . GLU A 1 216 ? 0.744 8.208 34.115 1.00 37.56 243 GLU A O 1
ATOM 1467 N N . GLU A 1 217 ? -1.308 7.409 33.669 1.00 32.56 244 GLU A N 1
ATOM 1468 C CA . GLU A 1 217 ? -1.990 8.645 34.028 1.00 34.82 244 GLU A CA 1
ATOM 1469 C C . GLU A 1 217 ? -2.583 8.552 35.429 1.00 33.19 244 GLU A C 1
ATOM 1470 O O . GLU A 1 217 ? -2.848 7.458 35.928 1.00 32.67 244 GLU A O 1
ATOM 1476 N N . SER A 1 218 ? -2.777 9.703 36.063 1.00 32.24 245 SER A N 1
ATOM 1477 C CA . SER A 1 218 ? -3.445 9.754 37.358 1.00 30.09 245 SER A CA 1
ATOM 1478 C C . SER A 1 218 ? -4.932 9.516 37.160 1.00 29.36 245 SER A C 1
ATOM 1479 O O . SER A 1 218 ? -5.459 9.746 36.071 1.00 30.81 245 SER A O 1
A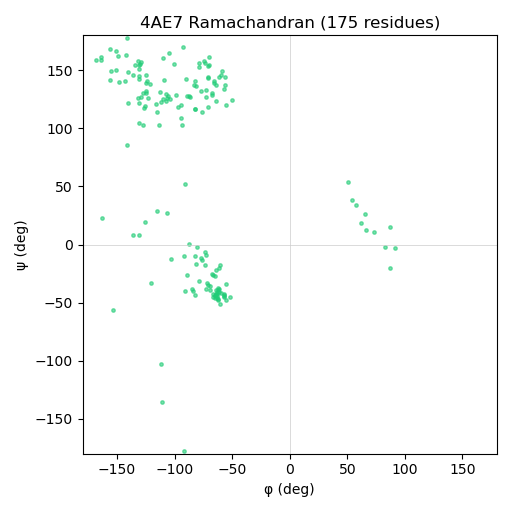TOM 1482 N N . PRO A 1 219 ? -5.621 9.052 38.210 1.00 27.81 246 PRO A N 1
ATOM 1483 C CA . PRO A 1 219 ? -7.075 8.929 38.100 1.00 30.51 246 PRO A CA 1
ATOM 1484 C C . PRO A 1 219 ? -7.696 10.293 37.847 1.00 34.35 246 PRO A C 1
ATOM 1485 O O . PRO A 1 219 ? -7.207 11.299 38.362 1.00 33.47 246 PRO A O 1
ATOM 1489 N N . GLN A 1 220 ? -8.748 10.324 37.039 1.00 37.67 247 GLN A N 1
ATOM 1490 C CA . GLN A 1 220 ? -9.423 11.573 36.719 1.00 43.90 247 GLN A CA 1
ATOM 1491 C C . GLN A 1 220 ? -10.405 11.952 37.818 1.00 47.63 247 GLN A C 1
ATOM 1492 O O . GLN A 1 220 ? -10.425 11.351 38.895 1.00 48.75 247 GLN A O 1
#

Radius of gyration: 16.42 Å; Cα contacts (8 Å, |Δi|>4): 389; chains: 1; bounding box: 36×41×54 Å

Sequence (186 aa):
LKDYALPNASWCSSDMLSLYQEFLEKTKSSGWIKLPSFKSNRDHIRGLKLPDCCRIFTRCIQVEGQGFEYVIFFQPTQKKSVCLFQPGSYLEGPPGFAHGGSLAAMMDETFSKTAFLAGEGLFTLSLNIRFKNLIPVDSLVVMMDVEVDKIEDQKLYMSCIAHSRDQQTVYAKSSGVFLQLQLEEESPQ

Nearest PDB structures (foldseek):
  4ae7-assembly1_A-2  TM=9.895E-01  e=1.873E-36  Homo sapiens
  4ae8-assembly2_D  TM=9.793E-01  e=2.859E-20  Homo sapiens
  4ae8-assembly1_B  TM=9.716E-01  e=2.859E-20  Homo sapiens
  4ae8-assembly1_A  TM=9.803E-01  e=5.682E-20  Homo sapiens
  4ae8-assembly2_C  TM=9.600E-01  e=3.395E-20  Homo sapiens

B-factor: mean 25.52, std 12.05, range [9.55, 58.54]

GO terms:
  GO:0052816 long-chain fatty acyl-CoA hydrolase activity (F, IDA)
  GO:0035336 long-chain fatty-acyl-CoA metabolic process (P, IDA)
  GO:0005759 mitochondrial matrix (C, IDA)
  GO:0005739 mitochondrion (C, HTP)
  GO:0005759 mitochondrial matrix (C, TAS)
  GO:0005515 protein binding (F, IPI)

Foldseek 3Di:
DDFLQDDDPLADPVLVVVVVVVVVCVVPPQKDKDGDDQDCVVVQPPDDDVVDGDPQCPDPPPQAAWRWIKIARQVQLKIKIKTAGHNNQPDPPQFGDPVSVQVVVLVNCQVSCCSRFQFHAWPDKFKDFDDTHGHSAIKIKIKHFPDQPPQKTKMKIWIAHPVRPGTGMIMITITGHDDDDDDDDD

Solvent-accessible surface area: 10458 Å² total; per-residue (Å²): 193,124,27,36,1,78,56,48,99,32,19,37,98,67,0,75,48,12,9,91,76,15,52,108,64,38,158,100,55,47,30,73,47,15,62,11,55,118,20,54,157,140,83,29,244,77,64,154,132,175,191,61,124,24,131,3,5,50,40,71,100,86,6,53,1,6,12,4,0,6,0,7,10,60,123,98,75,75,1,12,0,0,0,3,0,0,49,146,15,64,33,60,123,39,68,4,98,34,38,10,3,22,16,0,0,44,20,0,0,16,49,0,0,53,78,10,16,82,0,39,130,43,93,51,65,84,36,96,108,111,78,102,7,55,24,76,30,10,0,8,0,48,3,63,22,78,97,72,72,102,119,49,0,50,2,33,6,56,0,8,17,84,97,119,158,46,47,13,0,92,1,41,1,24,0,62,40,54,154,158,125,184,111,100,132,240

Organism: Homo sapiens (NCBI:txid9606)

CATH classification: 3.10.129.10

InterPro domains:
  IPR006683 Thioesterase domain [PF03061] (155-228)
  IPR029069 HotDog domain superfamily [SSF54637] (38-237)

Secondary structure (DSSP, 8-state):
---SSS--TT--HHHHHHHHHHHHHHHHSS-EEPP--S-STTSSTT--------GGGS--STTTSEEEEEEEETTTTEEEEEEEE-GGGBSSTTBB-HHHHHHHHHHHHHHHHHHHH-EEEEEEEEEEE-SPPBTT--EEEEEEEEEEETTEEEEEEEEE-TTSS-EEEEEEEEEEEPPP--PPP-